Protein AF-0000000065932164 (afdb_homodimer)

Structure (mmCIF, N/CA/C/O backbone):
data_AF-0000000065932164-model_v1
#
loop_
_entity.id
_entity.type
_entity.pdbx_description
1 polymer 'Hemoglobin subunit alpha-1'
#
loop_
_atom_site.group_PDB
_atom_site.id
_atom_site.type_symbol
_atom_site.label_atom_id
_atom_site.label_alt_id
_atom_site.label_comp_id
_atom_site.label_asym_id
_atom_site.label_entity_id
_atom_site.label_seq_id
_atom_site.pdbx_PDB_ins_code
_atom_site.Cartn_x
_atom_site.Cartn_y
_atom_site.Cartn_z
_atom_site.occupancy
_atom_site.B_iso_or_equiv
_atom_site.auth_seq_id
_atom_site.auth_comp_id
_atom_site.auth_asym_id
_atom_site.auth_atom_id
_atom_site.pdbx_PDB_model_num
ATOM 1 N N . VAL A 1 1 ? 12.602 -7.109 -14.203 1 81.88 1 VAL A N 1
ATOM 2 C CA . VAL A 1 1 ? 13.094 -8.453 -13.906 1 81.88 1 VAL A CA 1
ATOM 3 C C . VAL A 1 1 ? 13.477 -8.547 -12.43 1 81.88 1 VAL A C 1
ATOM 5 O O . VAL A 1 1 ? 13.953 -7.574 -11.844 1 81.88 1 VAL A O 1
ATOM 8 N N . LEU A 1 2 ? 13.102 -9.75 -11.828 1 97.12 2 LEU A N 1
ATOM 9 C CA . LEU A 1 2 ? 13.484 -10.008 -10.445 1 97.12 2 LEU A CA 1
ATOM 10 C C . LEU A 1 2 ? 14.945 -10.445 -10.359 1 97.12 2 LEU A C 1
ATOM 12 O O . LEU A 1 2 ? 15.375 -11.344 -11.086 1 97.12 2 LEU A O 1
ATOM 16 N N . SER A 1 3 ? 15.719 -9.828 -9.562 1 97.75 3 SER A N 1
ATOM 17 C CA . SER A 1 3 ? 17.109 -10.219 -9.32 1 97.75 3 SER A CA 1
ATOM 18 C C . SER A 1 3 ? 17.188 -11.469 -8.453 1 97.75 3 SER A C 1
ATOM 20 O O . SER A 1 3 ? 16.172 -11.945 -7.941 1 97.75 3 SER A O 1
ATOM 22 N N . GLY A 1 4 ? 18.375 -12.016 -8.344 1 98.06 4 GLY A N 1
ATOM 23 C CA . GLY A 1 4 ? 18.578 -13.133 -7.43 1 98.06 4 GLY A CA 1
ATOM 24 C C . GLY A 1 4 ? 18.156 -12.82 -6.008 1 98.06 4 GLY A C 1
ATOM 25 O O . GLY A 1 4 ? 17.516 -13.641 -5.352 1 98.06 4 GLY A O 1
ATOM 26 N N . SER A 1 5 ? 18.484 -11.617 -5.48 1 98.12 5 SER A N 1
ATOM 27 C CA . SER A 1 5 ? 18.109 -11.195 -4.137 1 98.12 5 SER A CA 1
ATOM 28 C C . SER A 1 5 ? 16.594 -11.047 -4.004 1 98.12 5 SER A C 1
ATOM 30 O O . SER A 1 5 ? 16.016 -11.414 -2.977 1 98.12 5 SER A O 1
ATOM 32 N N . ASP A 1 6 ? 15.961 -10.5 -5.066 1 98.5 6 ASP A N 1
ATOM 33 C CA . ASP A 1 6 ? 14.5 -10.406 -5.07 1 98.5 6 ASP A CA 1
ATOM 34 C C . ASP A 1 6 ? 13.867 -11.781 -4.898 1 98.5 6 ASP A C 1
ATOM 36 O O . ASP A 1 6 ? 12.984 -11.961 -4.059 1 98.5 6 ASP A O 1
ATOM 40 N N . LYS A 1 7 ? 14.352 -12.758 -5.715 1 98.62 7 LYS A N 1
ATOM 41 C CA . LYS A 1 7 ? 13.789 -14.109 -5.707 1 98.62 7 LYS A CA 1
ATOM 42 C C . LYS A 1 7 ? 13.961 -14.766 -4.344 1 98.62 7 LYS A C 1
ATOM 44 O O . LYS A 1 7 ? 13.039 -15.406 -3.836 1 98.62 7 LYS A O 1
ATOM 49 N N . ASN A 1 8 ? 15.062 -14.609 -3.736 1 98.5 8 ASN A N 1
ATOM 50 C CA . ASN A 1 8 ? 15.328 -15.164 -2.412 1 98.5 8 ASN A CA 1
ATOM 51 C C . ASN A 1 8 ? 14.398 -14.562 -1.358 1 98.5 8 ASN A C 1
ATOM 53 O O . ASN A 1 8 ? 13.859 -15.281 -0.515 1 98.5 8 ASN A O 1
ATOM 57 N N . ASN A 1 9 ? 14.281 -13.242 -1.389 1 98.56 9 ASN A N 1
ATOM 58 C CA . ASN A 1 9 ? 13.414 -12.555 -0.439 1 98.56 9 ASN A CA 1
ATOM 59 C C . ASN A 1 9 ? 11.961 -13 -0.583 1 98.56 9 ASN A C 1
ATOM 61 O O . ASN A 1 9 ? 11.289 -13.266 0.415 1 98.56 9 ASN A O 1
ATOM 65 N N . VAL A 1 10 ? 11.492 -13.086 -1.836 1 98.56 10 VAL A N 1
ATOM 66 C CA . VAL A 1 10 ? 10.109 -13.484 -2.1 1 98.56 10 VAL A CA 1
ATOM 67 C C . VAL A 1 10 ? 9.883 -14.914 -1.6 1 98.56 10 VAL A C 1
ATOM 69 O O . VAL A 1 10 ? 8.906 -15.18 -0.896 1 98.56 10 VAL A O 1
ATOM 72 N N . LYS A 1 11 ? 10.773 -15.812 -1.9 1 97.94 11 LYS A N 1
ATOM 73 C CA . LYS A 1 11 ? 10.656 -17.188 -1.436 1 97.94 11 LYS A CA 1
ATOM 74 C C . LYS A 1 11 ? 10.68 -17.266 0.089 1 97.94 11 LYS A C 1
ATOM 76 O O . LYS A 1 11 ? 9.977 -18.078 0.69 1 97.94 11 LYS A O 1
ATOM 81 N N . GLY A 1 12 ? 11.516 -16.469 0.7 1 97.44 12 GLY A N 1
ATOM 82 C CA . GLY A 1 12 ? 11.555 -16.391 2.15 1 97.44 12 GLY A CA 1
ATOM 83 C C . GLY A 1 12 ? 10.227 -15.977 2.76 1 97.44 12 GLY A C 1
ATOM 84 O O . GLY A 1 12 ? 9.789 -16.562 3.754 1 97.44 12 GLY A O 1
ATOM 85 N N . VAL A 1 13 ? 9.57 -14.992 2.18 1 97.81 13 VAL A N 1
ATOM 86 C CA . VAL A 1 13 ? 8.273 -14.523 2.664 1 97.81 13 VAL A CA 1
ATOM 87 C C . VAL A 1 13 ? 7.238 -15.633 2.531 1 97.81 13 VAL A C 1
ATOM 89 O O . VAL A 1 13 ? 6.523 -15.945 3.486 1 97.81 13 VAL A O 1
ATOM 92 N N . PHE A 1 14 ? 7.176 -16.25 1.385 1 97.44 14 PHE A N 1
ATOM 93 C CA . PHE A 1 14 ? 6.141 -17.234 1.122 1 97.44 14 PHE A CA 1
ATOM 94 C C . PHE A 1 14 ? 6.414 -18.531 1.89 1 97.44 14 PHE A C 1
ATOM 96 O O . PHE A 1 14 ? 5.5 -19.312 2.135 1 97.44 14 PHE A O 1
ATOM 103 N N . GLY A 1 15 ? 7.68 -18.781 2.273 1 96 15 GLY A N 1
ATOM 104 C CA . GLY A 1 15 ? 7.98 -19.859 3.203 1 96 15 GLY A CA 1
ATOM 105 C C . GLY A 1 15 ? 7.359 -19.656 4.574 1 96 15 GLY A C 1
ATOM 106 O O . GLY A 1 15 ? 7.039 -20.625 5.266 1 96 15 GLY A O 1
ATOM 107 N N . LYS A 1 16 ? 7.141 -18.453 4.922 1 94.56 16 LYS A N 1
ATOM 108 C CA . LYS A 1 16 ? 6.605 -18.125 6.238 1 94.56 16 LYS A CA 1
ATOM 109 C C . LYS A 1 16 ? 5.082 -18.016 6.207 1 94.56 16 LYS A C 1
ATOM 111 O O . LYS A 1 16 ? 4.418 -18.312 7.203 1 94.56 16 LYS A O 1
ATOM 116 N N . ILE A 1 17 ? 4.512 -17.625 5.02 1 92.81 17 ILE A N 1
ATOM 117 C CA . ILE A 1 17 ? 3.082 -17.328 5.035 1 92.81 17 ILE A CA 1
ATOM 118 C C . ILE A 1 17 ? 2.309 -18.5 4.438 1 92.81 17 ILE A C 1
ATOM 120 O O . ILE A 1 17 ? 1.076 -18.516 4.473 1 92.81 17 ILE A O 1
ATOM 124 N N . GLY A 1 18 ? 3.014 -19.484 3.916 1 84.94 18 GLY A N 1
ATOM 125 C CA . GLY A 1 18 ? 2.391 -20.594 3.209 1 84.94 18 GLY A CA 1
ATOM 126 C C . GLY A 1 18 ? 1.32 -21.297 4.023 1 84.94 18 GLY A C 1
ATOM 127 O O . GLY A 1 18 ? 0.257 -21.641 3.5 1 84.94 18 GLY A O 1
ATOM 128 N N . GLY A 1 19 ? 1.508 -21.469 5.289 1 89.12 19 GLY A N 1
ATOM 129 C CA . GLY A 1 19 ? 0.554 -22.156 6.145 1 89.12 19 GLY A CA 1
ATOM 130 C C . GLY A 1 19 ? -0.658 -21.312 6.488 1 89.12 19 GLY A C 1
ATOM 131 O O . GLY A 1 19 ? -1.626 -21.812 7.062 1 89.12 19 GLY A O 1
ATOM 132 N N . HIS A 1 20 ? -0.697 -20.062 6.098 1 93.44 20 HIS A N 1
ATOM 133 C CA . HIS A 1 20 ? -1.766 -19.125 6.418 1 93.44 20 HIS A CA 1
ATOM 134 C C . HIS A 1 20 ? -2.324 -18.469 5.156 1 93.44 20 HIS A C 1
ATOM 136 O O . HIS A 1 20 ? -2.986 -17.438 5.23 1 93.44 20 HIS A O 1
ATOM 142 N N . ALA A 1 21 ? -2.004 -19.062 4.082 1 86.19 21 ALA A N 1
ATOM 143 C CA . ALA A 1 21 ? -2.244 -18.406 2.797 1 86.19 21 ALA A CA 1
ATOM 144 C C . ALA A 1 21 ? -3.732 -18.156 2.586 1 86.19 21 ALA A C 1
ATOM 146 O O . ALA A 1 21 ? -4.121 -17.062 2.137 1 86.19 21 ALA A O 1
ATOM 147 N N . GLU A 1 22 ? -4.555 -19.094 2.998 1 89.31 22 GLU A N 1
ATOM 148 C CA . GLU A 1 22 ? -5.996 -18.938 2.822 1 89.31 22 GLU A CA 1
ATOM 149 C C . GLU A 1 22 ? -6.523 -17.75 3.639 1 89.31 22 GLU A C 1
ATOM 151 O O . GLU A 1 22 ? -7.258 -16.922 3.119 1 89.31 22 GLU A O 1
ATOM 156 N N . GLU A 1 23 ? -6.148 -17.703 4.898 1 95.31 23 GLU A N 1
ATOM 157 C CA . GLU A 1 23 ? -6.562 -16.625 5.789 1 95.31 23 GLU A CA 1
ATOM 158 C C . GLU A 1 23 ? -6.043 -15.281 5.293 1 95.31 23 GLU A C 1
ATOM 160 O O . GLU A 1 23 ? -6.77 -14.281 5.312 1 95.31 23 GLU A O 1
ATOM 165 N N . TYR A 1 24 ? -4.809 -15.242 4.805 1 97.38 24 TYR A N 1
ATOM 166 C CA . TYR A 1 24 ? -4.199 -13.992 4.355 1 97.38 24 TYR A CA 1
ATOM 167 C C . TYR A 1 24 ? -4.828 -13.523 3.049 1 97.38 24 TYR A C 1
ATOM 169 O O . TYR A 1 24 ? -5 -12.32 2.836 1 97.38 24 TYR A O 1
ATOM 177 N N . GLY A 1 25 ? -5.156 -14.492 2.18 1 97.69 25 GLY A N 1
ATOM 178 C CA . GLY A 1 25 ? -5.867 -14.133 0.961 1 97.69 25 GLY A CA 1
ATOM 179 C C . GLY A 1 25 ? -7.219 -13.5 1.222 1 97.69 25 GLY A C 1
ATOM 180 O O . GLY A 1 25 ? -7.562 -12.484 0.615 1 97.69 25 GLY A O 1
ATOM 181 N N . ALA A 1 26 ? -7.973 -14.094 2.139 1 97.31 26 ALA A N 1
ATOM 182 C CA . ALA A 1 26 ? -9.281 -13.555 2.492 1 97.31 26 ALA A CA 1
ATOM 183 C C . ALA A 1 26 ? -9.156 -12.164 3.102 1 97.31 26 ALA A C 1
ATOM 185 O O . ALA A 1 26 ? -9.93 -11.258 2.764 1 97.31 26 ALA A O 1
ATOM 186 N N . GLU A 1 27 ? -8.25 -12.016 3.992 1 97.62 27 GLU A N 1
ATOM 187 C CA . GLU A 1 27 ? -8.016 -10.719 4.617 1 97.62 27 GLU A CA 1
ATOM 188 C C . GLU A 1 27 ? -7.613 -9.672 3.584 1 97.62 27 GLU A C 1
ATOM 190 O O . GLU A 1 27 ? -8.039 -8.516 3.662 1 97.62 27 GLU A O 1
ATOM 195 N N . THR A 1 28 ? -6.781 -10.078 2.637 1 98.5 28 THR A N 1
ATOM 196 C CA . THR A 1 28 ? -6.344 -9.18 1.575 1 98.5 28 THR A CA 1
ATOM 197 C C . THR A 1 28 ? -7.539 -8.68 0.767 1 98.5 28 THR A C 1
ATOM 199 O O . THR A 1 28 ? -7.664 -7.48 0.51 1 98.5 28 THR A O 1
ATOM 202 N N . LEU A 1 29 ? -8.43 -9.562 0.446 1 98.06 29 LEU A N 1
ATOM 203 C CA . LEU A 1 29 ? -9.617 -9.188 -0.315 1 98.06 29 LEU A CA 1
ATOM 204 C C . LEU A 1 29 ? -10.523 -8.281 0.504 1 98.06 29 LEU A C 1
ATOM 206 O O . LEU A 1 29 ? -11.055 -7.289 -0.012 1 98.06 29 LEU A O 1
ATOM 210 N N . GLU A 1 30 ? -10.703 -8.594 1.735 1 97.69 30 GLU A N 1
ATOM 211 C CA . GLU A 1 30 ? -11.539 -7.758 2.598 1 97.69 30 GLU A CA 1
ATOM 212 C C . GLU A 1 30 ? -11 -6.332 2.67 1 97.69 30 GLU A C 1
ATOM 214 O O . GLU A 1 30 ? -11.773 -5.371 2.596 1 97.69 30 GLU A O 1
ATOM 219 N N . ARG A 1 31 ? -9.719 -6.203 2.82 1 98.38 31 ARG A N 1
ATOM 220 C CA . ARG A 1 31 ? -9.109 -4.875 2.852 1 98.38 31 ARG A CA 1
ATOM 221 C C . ARG A 1 31 ? -9.305 -4.148 1.526 1 98.38 31 ARG A C 1
ATOM 223 O O . ARG A 1 31 ? -9.57 -2.945 1.506 1 98.38 31 ARG A O 1
ATOM 230 N N . MET A 1 32 ? -9.156 -4.941 0.473 1 98.44 32 MET A N 1
ATOM 231 C CA . MET A 1 32 ? -9.336 -4.316 -0.834 1 98.44 32 MET A CA 1
ATOM 232 C C . MET A 1 32 ? -10.758 -3.795 -0.998 1 98.44 32 MET A C 1
ATOM 234 O O . MET A 1 32 ? -10.961 -2.666 -1.447 1 98.44 32 MET A O 1
ATOM 238 N N . PHE A 1 33 ? -11.758 -4.543 -0.598 1 98 33 PHE A N 1
ATOM 239 C CA . PHE A 1 33 ? -13.148 -4.133 -0.756 1 98 33 PHE A CA 1
ATOM 240 C C . PHE A 1 33 ? -13.469 -2.951 0.152 1 98 33 PHE A C 1
ATOM 242 O O . PHE A 1 33 ? -14.266 -2.082 -0.209 1 98 33 PHE A O 1
ATOM 249 N N . ALA A 1 34 ? -12.914 -2.891 1.297 1 97.38 34 ALA A N 1
ATOM 250 C CA . ALA A 1 34 ? -13.148 -1.801 2.242 1 97.38 34 ALA A CA 1
ATOM 251 C C . ALA A 1 34 ? -12.477 -0.514 1.773 1 97.38 34 ALA A C 1
ATOM 253 O O . ALA A 1 34 ? -13.07 0.565 1.841 1 97.38 34 ALA A O 1
ATOM 254 N N . THR A 1 35 ? -11.281 -0.625 1.267 1 98.06 35 THR A N 1
ATOM 255 C CA . THR A 1 35 ? -10.469 0.536 0.925 1 98.06 35 THR A CA 1
ATOM 256 C C . THR A 1 35 ? -10.805 1.042 -0.474 1 98.06 35 THR A C 1
ATOM 258 O O . THR A 1 35 ? -10.781 2.248 -0.726 1 98.06 35 THR A O 1
ATOM 261 N N . TYR A 1 36 ? -11.062 0.11 -1.376 1 97.81 36 TYR A N 1
ATOM 262 C CA . TYR A 1 36 ? -11.352 0.437 -2.768 1 97.81 36 TYR A CA 1
ATOM 263 C C . TYR A 1 36 ? -12.688 -0.159 -3.199 1 97.81 36 TYR A C 1
ATOM 265 O O . TYR A 1 36 ? -12.727 -1.064 -4.035 1 97.81 36 TYR A O 1
ATOM 273 N N . PRO A 1 37 ? -13.766 0.428 -2.734 1 96.88 37 PRO A N 1
ATOM 274 C CA . PRO A 1 37 ? -15.086 -0.161 -2.979 1 96.88 37 PRO A CA 1
ATOM 275 C C . PRO A 1 37 ? -15.414 -0.281 -4.465 1 96.88 37 PRO A C 1
ATOM 277 O O . PRO A 1 37 ? -16.25 -1.1 -4.852 1 96.88 37 PRO A O 1
ATOM 280 N N . GLN A 1 38 ? -14.781 0.49 -5.344 1 96.25 38 GLN A N 1
ATOM 281 C CA . GLN A 1 38 ? -15.031 0.404 -6.777 1 96.25 38 GLN A CA 1
ATOM 282 C C . GLN A 1 38 ? -14.633 -0.967 -7.32 1 96.25 38 GLN A C 1
ATOM 284 O O . GLN A 1 38 ? -15.094 -1.371 -8.391 1 96.25 38 GLN A O 1
ATOM 289 N N . THR A 1 39 ? -13.789 -1.752 -6.645 1 97.06 39 THR A N 1
ATOM 290 C CA . THR A 1 39 ? -13.352 -3.066 -7.098 1 97.06 39 THR A CA 1
ATOM 291 C C . THR A 1 39 ? -14.477 -4.09 -6.957 1 97.06 39 THR A C 1
ATOM 293 O O . THR A 1 39 ? -14.422 -5.164 -7.559 1 97.06 39 THR A O 1
ATOM 296 N N . LYS A 1 40 ? -15.469 -3.789 -6.164 1 96.19 40 LYS A N 1
ATOM 297 C CA . LYS A 1 40 ? -16.594 -4.691 -5.934 1 96.19 40 LYS A CA 1
ATOM 298 C C . LYS A 1 40 ? -17.359 -4.957 -7.227 1 96.19 40 LYS A C 1
ATOM 300 O O . LYS A 1 40 ? -18.078 -5.957 -7.34 1 96.19 40 LYS A O 1
ATOM 305 N N . THR A 1 41 ? -17.172 -4.074 -8.227 1 95.56 41 THR A N 1
ATOM 306 C CA . THR A 1 41 ? -17.859 -4.203 -9.5 1 95.56 41 THR A CA 1
ATOM 307 C C . THR A 1 41 ? -17.5 -5.52 -10.188 1 95.56 41 THR A C 1
ATOM 309 O O . THR A 1 41 ? -18.297 -6.07 -10.945 1 95.56 41 THR A O 1
ATOM 312 N N . TYR A 1 42 ? -16.359 -6.094 -9.883 1 93.75 42 TYR A N 1
ATOM 313 C CA . TYR A 1 42 ? -15.891 -7.324 -10.5 1 93.75 42 TYR A CA 1
ATOM 314 C C . TYR A 1 42 ? -16.391 -8.547 -9.742 1 93.75 42 TYR A C 1
ATOM 316 O O . TYR A 1 42 ? -16.188 -9.68 -10.172 1 93.75 42 TYR A O 1
ATOM 324 N N . PHE A 1 43 ? -17.078 -8.273 -8.656 1 95.38 43 PHE A N 1
ATOM 325 C CA . PHE A 1 43 ? -17.578 -9.336 -7.793 1 95.38 43 PHE A CA 1
ATOM 326 C C . PHE A 1 43 ? -19.062 -9.117 -7.473 1 95.38 43 PHE A C 1
ATOM 328 O O . PHE A 1 43 ? -19.453 -9.156 -6.309 1 95.38 43 PHE A O 1
ATOM 335 N N . PRO A 1 44 ? -19.875 -8.945 -8.5 1 92.38 44 PRO A N 1
ATOM 336 C CA . PRO A 1 44 ? -21.25 -8.523 -8.281 1 92.38 44 PRO A CA 1
ATOM 337 C C . PRO A 1 44 ? -22.062 -9.539 -7.484 1 92.38 44 PRO A C 1
ATOM 339 O O . PRO A 1 44 ? -23.047 -9.18 -6.824 1 92.38 44 PRO A O 1
ATOM 342 N N . HIS A 1 45 ? -21.688 -10.75 -7.41 1 91.44 45 HIS A N 1
ATOM 343 C CA . HIS A 1 45 ? -22.5 -11.766 -6.758 1 91.44 45 HIS A CA 1
ATOM 344 C C . HIS A 1 45 ? -21.906 -12.18 -5.418 1 91.44 45 HIS A C 1
ATOM 346 O O . HIS A 1 45 ? -22.391 -13.109 -4.777 1 91.44 45 HIS A O 1
ATOM 352 N N . PHE A 1 46 ? -20.906 -11.484 -4.992 1 93.56 46 PHE A N 1
ATOM 353 C CA . PHE A 1 46 ? -20.266 -11.852 -3.74 1 93.56 46 PHE A CA 1
ATOM 354 C C . PHE A 1 46 ? -21.031 -11.32 -2.545 1 93.56 46 PHE A C 1
ATOM 356 O O . PHE A 1 46 ? -21.484 -10.172 -2.549 1 93.56 46 PHE A O 1
ATOM 363 N N . ASP A 1 47 ? -21.234 -12.148 -1.578 1 94.44 47 ASP A N 1
ATOM 364 C CA . ASP A 1 47 ? -21.5 -11.656 -0.229 1 94.44 47 ASP A CA 1
ATOM 365 C C . ASP A 1 47 ? -20.25 -11.016 0.372 1 94.44 47 ASP A C 1
ATOM 367 O O . ASP A 1 47 ? -19.25 -11.703 0.612 1 94.44 47 ASP A O 1
ATOM 371 N N . LEU A 1 48 ? -20.219 -9.75 0.68 1 91 48 LEU A N 1
ATOM 372 C CA . LEU A 1 48 ? -19.016 -9.039 1.087 1 91 48 LEU A CA 1
ATOM 373 C C . LEU A 1 48 ? -19.031 -8.75 2.584 1 91 48 LEU A C 1
ATOM 375 O O . LEU A 1 48 ? -18.281 -7.902 3.066 1 91 48 LEU A O 1
ATOM 379 N N . GLN A 1 49 ? -19.906 -9.383 3.293 1 89.56 49 GLN A N 1
ATOM 380 C CA . GLN A 1 49 ? -19.906 -9.258 4.746 1 89.56 49 GLN A CA 1
ATOM 381 C C . GLN A 1 49 ? -18.688 -9.922 5.363 1 89.56 49 GLN A C 1
ATOM 383 O O . GLN A 1 49 ? -18.078 -10.805 4.75 1 89.56 49 GLN A O 1
ATOM 388 N N . HIS A 1 50 ? -18.312 -9.414 6.527 1 89 50 HIS A N 1
ATOM 389 C CA . HIS A 1 50 ? -17.172 -10.016 7.219 1 89 50 HIS A CA 1
ATOM 390 C C . HIS A 1 50 ? -17.391 -11.508 7.426 1 89 50 HIS A C 1
ATOM 392 O O . HIS A 1 50 ? -18.453 -11.938 7.875 1 89 50 HIS A O 1
ATOM 398 N N . GLY A 1 51 ? -16.422 -12.258 7.062 1 88.75 51 GLY A N 1
ATOM 399 C CA . GLY A 1 51 ? -16.5 -13.695 7.246 1 88.75 51 GLY A CA 1
ATOM 400 C C . GLY A 1 51 ? -17.188 -14.406 6.094 1 88.75 51 GLY A C 1
ATOM 401 O O . GLY A 1 51 ? -17.406 -15.617 6.152 1 88.75 51 GLY A O 1
ATOM 402 N N . SER A 1 52 ? -17.5 -13.75 5.043 1 94.19 52 SER A N 1
ATOM 403 C CA . SER A 1 52 ? -18.156 -14.297 3.861 1 94.19 52 SER A CA 1
ATOM 404 C C . SER A 1 52 ? -17.406 -15.516 3.328 1 94.19 52 SER A C 1
ATOM 406 O O . SER A 1 52 ? -16.188 -15.484 3.178 1 94.19 52 SER A O 1
ATOM 408 N N . ALA A 1 53 ? -18.172 -16.578 3.053 1 95.5 53 ALA A N 1
ATOM 409 C CA . ALA A 1 53 ? -17.609 -17.797 2.477 1 95.5 53 ALA A CA 1
ATOM 410 C C . ALA A 1 53 ? -17.062 -17.547 1.075 1 95.5 53 ALA A C 1
ATOM 412 O O . ALA A 1 53 ? -16.062 -18.156 0.672 1 95.5 53 ALA A O 1
ATOM 413 N N . GLN A 1 54 ? -17.688 -16.672 0.37 1 96.62 54 GLN A N 1
ATOM 414 C CA . GLN A 1 54 ? -17.266 -16.375 -0.991 1 96.62 54 GLN A CA 1
ATOM 415 C C . GLN A 1 54 ? -15.93 -15.617 -0.996 1 96.62 54 GLN A C 1
ATOM 417 O O . GLN A 1 54 ? -15.055 -15.898 -1.811 1 96.62 54 GLN A O 1
ATOM 422 N N . VAL A 1 55 ? -15.766 -14.695 -0.069 1 96.5 55 VAL A N 1
ATOM 423 C CA . VAL A 1 55 ? -14.523 -13.945 0.058 1 96.5 55 VAL A CA 1
ATOM 424 C C . VAL A 1 55 ? -13.398 -14.875 0.506 1 96.5 55 VAL A C 1
ATOM 426 O O . VAL A 1 55 ? -12.281 -14.805 -0.011 1 96.5 55 VAL A O 1
ATOM 429 N N . LYS A 1 56 ? -13.719 -15.781 1.361 1 96.12 56 LYS A N 1
ATOM 430 C CA . LYS A 1 56 ? -12.734 -16.75 1.825 1 96.12 56 LYS A CA 1
ATOM 431 C C . LYS A 1 56 ? -12.289 -17.672 0.692 1 96.12 56 LYS A C 1
ATOM 433 O O . LYS A 1 56 ? -11.094 -17.922 0.519 1 96.12 56 LYS A O 1
ATOM 438 N N . ALA A 1 57 ? -13.234 -18.125 -0.032 1 96.38 57 ALA A N 1
ATOM 439 C CA . ALA A 1 57 ? -12.938 -19.047 -1.132 1 96.38 57 ALA A CA 1
ATOM 440 C C . ALA A 1 57 ? -12.094 -18.359 -2.201 1 96.38 57 ALA A C 1
ATOM 442 O O . ALA A 1 57 ? -11.125 -18.938 -2.699 1 96.38 57 ALA A O 1
ATOM 443 N N . HIS A 1 58 ? -12.461 -17.141 -2.584 1 96.62 58 HIS A N 1
ATOM 444 C CA . HIS A 1 58 ? -11.688 -16.438 -3.594 1 96.62 58 HIS A CA 1
ATOM 445 C C . HIS A 1 58 ? -10.312 -16.031 -3.055 1 96.62 58 HIS A C 1
ATOM 447 O O . HIS A 1 58 ? -9.32 -16.062 -3.789 1 96.62 58 HIS A O 1
ATOM 453 N N . GLY A 1 59 ? -10.305 -15.633 -1.779 1 96.56 59 GLY A N 1
ATOM 454 C CA . GLY A 1 59 ? -9.023 -15.359 -1.147 1 96.56 59 GLY A CA 1
ATOM 455 C C . GLY A 1 59 ? -8.062 -16.531 -1.197 1 96.56 59 GLY A C 1
ATOM 456 O O . GLY A 1 59 ? -6.867 -16.359 -1.419 1 96.56 59 GLY A O 1
ATOM 457 N N . LYS A 1 60 ? -8.617 -17.672 -1.016 1 95.69 60 LYS A N 1
ATOM 458 C CA . LYS A 1 60 ? -7.832 -18.906 -1.116 1 95.69 60 LYS A CA 1
ATOM 459 C C . LYS A 1 60 ? -7.266 -19.078 -2.523 1 95.69 60 LYS A C 1
ATOM 461 O O . LYS A 1 60 ? -6.105 -19.469 -2.688 1 95.69 60 LYS A O 1
ATOM 466 N N . LYS A 1 61 ? -8.008 -18.766 -3.521 1 96.06 61 LYS A N 1
ATOM 467 C CA . LYS A 1 61 ? -7.559 -18.875 -4.906 1 96.06 61 LYS A CA 1
ATOM 468 C C . LYS A 1 61 ? -6.441 -17.875 -5.203 1 96.06 61 LYS A C 1
ATOM 470 O O . LYS A 1 61 ? -5.461 -18.203 -5.867 1 96.06 61 LYS A O 1
ATOM 475 N N . VAL A 1 62 ? -6.637 -16.656 -4.727 1 96.69 62 VAL A N 1
ATOM 476 C CA . VAL A 1 62 ? -5.633 -15.617 -4.926 1 96.69 62 VAL A CA 1
ATOM 477 C C . VAL A 1 62 ? -4.32 -16.031 -4.27 1 96.69 62 VAL A C 1
ATOM 479 O O . VAL A 1 62 ? -3.258 -15.969 -4.891 1 96.69 62 VAL A O 1
ATOM 482 N N . ALA A 1 63 ? -4.414 -16.469 -3.02 1 96.5 63 ALA A N 1
ATOM 483 C CA . ALA A 1 63 ? -3.221 -16.891 -2.283 1 96.5 63 ALA A CA 1
ATOM 484 C C . ALA A 1 63 ? -2.531 -18.062 -2.969 1 96.5 63 ALA A C 1
ATOM 486 O O . ALA A 1 63 ? -1.302 -18.094 -3.066 1 96.5 63 ALA A O 1
ATOM 487 N N . ALA A 1 64 ? -3.316 -19 -3.428 1 96.19 64 ALA A N 1
ATOM 488 C CA . ALA A 1 64 ? -2.76 -20.156 -4.121 1 96.19 64 ALA A CA 1
ATOM 489 C C . ALA A 1 64 ? -2.02 -19.734 -5.387 1 96.19 64 ALA A C 1
ATOM 491 O O . ALA A 1 64 ? -0.963 -20.281 -5.707 1 96.19 64 ALA A O 1
ATOM 492 N N . ALA A 1 65 ? -2.58 -18.781 -6.113 1 97.12 65 ALA A N 1
ATOM 493 C CA . ALA A 1 65 ? -1.934 -18.281 -7.324 1 97.12 65 ALA A CA 1
ATOM 494 C C . ALA A 1 65 ? -0.607 -17.609 -7 1 97.12 65 ALA A C 1
ATOM 496 O O . ALA A 1 65 ? 0.376 -17.766 -7.727 1 97.12 65 ALA A O 1
ATOM 497 N N . LEU A 1 66 ? -0.59 -16.859 -5.938 1 97.81 66 LEU A N 1
ATOM 498 C CA . LEU A 1 66 ? 0.642 -16.188 -5.535 1 97.81 66 LEU A CA 1
ATOM 499 C C . LEU A 1 66 ? 1.695 -17.203 -5.102 1 97.81 66 LEU A C 1
ATOM 501 O O . LEU A 1 66 ? 2.875 -17.062 -5.434 1 97.81 66 LEU A O 1
ATOM 505 N N . VAL A 1 67 ? 1.272 -18.219 -4.375 1 97.12 67 VAL A N 1
ATOM 506 C CA . VAL A 1 67 ? 2.188 -19.281 -3.959 1 97.12 67 VAL A CA 1
ATOM 507 C C . VAL A 1 67 ? 2.74 -20 -5.188 1 97.12 67 VAL A C 1
ATOM 509 O O . VAL A 1 67 ? 3.943 -20.266 -5.273 1 97.12 67 VAL A O 1
ATOM 512 N N . GLU A 1 68 ? 1.86 -20.297 -6.121 1 97.06 68 GLU A N 1
ATOM 513 C CA . GLU A 1 68 ? 2.293 -20.938 -7.355 1 97.06 68 GLU A CA 1
ATOM 514 C C . GLU A 1 68 ? 3.314 -20.078 -8.102 1 97.06 68 GLU A C 1
ATOM 516 O O . GLU A 1 68 ? 4.336 -20.594 -8.57 1 97.06 68 GLU A O 1
ATOM 521 N N . ALA A 1 69 ? 3.018 -18.797 -8.242 1 97.88 69 ALA A N 1
ATOM 522 C CA . ALA A 1 69 ? 3.936 -17.875 -8.891 1 97.88 69 ALA A CA 1
ATOM 523 C C . ALA A 1 69 ? 5.285 -17.844 -8.18 1 97.88 69 ALA A C 1
ATOM 525 O O . ALA A 1 69 ? 6.336 -17.859 -8.828 1 97.88 69 ALA A O 1
ATOM 526 N N . ALA A 1 70 ? 5.273 -17.812 -6.828 1 97.81 70 ALA A N 1
ATOM 527 C CA . ALA A 1 70 ? 6.504 -17.781 -6.043 1 97.81 70 ALA A CA 1
ATOM 528 C C . ALA A 1 70 ? 7.309 -19.062 -6.227 1 97.81 70 ALA A C 1
ATOM 530 O O . ALA A 1 70 ? 8.539 -19.031 -6.297 1 97.81 70 ALA A O 1
ATOM 531 N N . ASN A 1 71 ? 6.605 -20.203 -6.32 1 97.38 71 ASN A N 1
ATOM 532 C CA . ASN A 1 71 ? 7.262 -21.484 -6.496 1 97.38 71 ASN A CA 1
ATOM 533 C C . ASN A 1 71 ? 7.883 -21.625 -7.887 1 97.38 71 ASN A C 1
ATOM 535 O O . ASN A 1 71 ? 8.789 -22.438 -8.094 1 97.38 71 ASN A O 1
ATOM 539 N N . HIS A 1 72 ? 7.391 -20.875 -8.844 1 98.25 72 HIS A N 1
ATOM 540 C CA . HIS A 1 72 ? 7.895 -20.875 -10.211 1 98.25 72 HIS A CA 1
ATOM 541 C C . HIS A 1 72 ? 8.375 -19.484 -10.617 1 98.25 72 HIS A C 1
ATOM 543 O O . HIS A 1 72 ? 8.055 -19 -11.703 1 98.25 72 HIS A O 1
ATOM 549 N N . ILE A 1 73 ? 9.055 -18.844 -9.703 1 98.19 73 ILE A N 1
ATOM 550 C CA . ILE A 1 73 ? 9.375 -17.422 -9.781 1 98.19 73 ILE A CA 1
ATOM 551 C C . ILE A 1 73 ? 10.203 -17.156 -11.031 1 98.19 73 ILE A C 1
ATOM 553 O O . ILE A 1 73 ? 10.242 -16.016 -11.523 1 98.19 73 ILE A O 1
ATOM 557 N N . ASP A 1 74 ? 10.875 -18.172 -11.609 1 98.06 74 ASP A N 1
ATOM 558 C CA . ASP A 1 74 ? 11.672 -18 -12.82 1 98.06 74 ASP A CA 1
ATOM 559 C C . ASP A 1 74 ? 10.805 -18.141 -14.07 1 98.06 74 ASP A C 1
ATOM 561 O O . ASP A 1 74 ? 11.258 -17.875 -15.188 1 98.06 74 ASP A O 1
ATOM 565 N N . ASP A 1 75 ? 9.539 -18.562 -13.914 1 98.12 75 ASP A N 1
ATOM 566 C CA . ASP A 1 75 ? 8.602 -18.703 -15.023 1 98.12 75 ASP A CA 1
ATOM 567 C C . ASP A 1 75 ? 7.168 -18.453 -14.562 1 98.12 75 ASP A C 1
ATOM 569 O O . ASP A 1 75 ? 6.297 -19.312 -14.703 1 98.12 75 ASP A O 1
ATOM 573 N N . ILE A 1 76 ? 6.934 -17.219 -14.164 1 98.19 76 ILE A N 1
ATOM 574 C CA . ILE A 1 76 ? 5.621 -16.812 -13.672 1 98.19 76 ILE A CA 1
ATOM 575 C C . ILE A 1 76 ? 4.598 -16.875 -14.805 1 98.19 76 ILE A C 1
ATOM 577 O O . ILE A 1 76 ? 3.471 -17.344 -14.602 1 98.19 76 ILE A O 1
ATOM 581 N N . SER A 1 77 ? 4.977 -16.469 -16 1 97.56 77 SER A N 1
ATOM 582 C CA . SER A 1 77 ? 4.082 -16.484 -17.156 1 97.56 77 SER A CA 1
ATOM 583 C C . SER A 1 77 ? 3.582 -17.906 -17.438 1 97.56 77 SER A C 1
ATOM 585 O O . SER A 1 77 ? 2.393 -18.109 -17.688 1 97.56 77 SER A O 1
ATOM 587 N N . GLY A 1 78 ? 4.504 -18.844 -17.422 1 97.94 78 GLY A N 1
ATOM 588 C CA . GLY A 1 78 ? 4.102 -20.234 -17.625 1 97.94 78 GLY A CA 1
ATOM 589 C C . GLY A 1 78 ? 3.227 -20.766 -16.516 1 97.94 78 GLY A C 1
ATOM 590 O O . GLY A 1 78 ? 2.221 -21.422 -16.766 1 97.94 78 GLY A O 1
ATOM 591 N N . ALA A 1 79 ? 3.557 -20.469 -15.266 1 97.88 79 ALA A N 1
ATOM 592 C CA . ALA A 1 79 ? 2.855 -20.969 -14.086 1 97.88 79 ALA A CA 1
ATOM 593 C C . ALA A 1 79 ? 1.422 -20.438 -14.039 1 97.88 79 ALA A C 1
ATOM 595 O O . ALA A 1 79 ? 0.515 -21.141 -13.594 1 97.88 79 ALA A O 1
ATOM 596 N N . LEU A 1 80 ? 1.229 -19.156 -14.523 1 97.88 80 LEU A N 1
ATOM 597 C CA . LEU A 1 80 ? -0.079 -18.531 -14.383 1 97.88 80 LEU A CA 1
ATOM 598 C C . LEU A 1 80 ? -0.755 -18.375 -15.742 1 97.88 80 LEU A C 1
ATOM 600 O O . LEU A 1 80 ? -1.632 -17.531 -15.914 1 97.88 80 LEU A O 1
ATOM 604 N N . SER A 1 81 ? -0.372 -19.188 -16.703 1 96.69 81 SER A N 1
ATOM 605 C CA . SER A 1 81 ? -0.858 -19.047 -18.078 1 96.69 81 SER A CA 1
ATOM 606 C C . SER A 1 81 ? -2.371 -19.219 -18.141 1 96.69 81 SER A C 1
ATOM 608 O O . SER A 1 81 ? -3.059 -18.438 -18.812 1 96.69 81 SER A O 1
ATOM 610 N N . LYS A 1 82 ? -2.889 -20.219 -17.469 1 96.19 82 LYS A N 1
ATOM 611 C CA . LYS A 1 82 ? -4.328 -20.469 -17.484 1 96.19 82 LYS A CA 1
ATOM 612 C C . LYS A 1 82 ? -5.086 -19.312 -16.812 1 96.19 82 LYS A C 1
ATOM 614 O O . LYS A 1 82 ? -6.121 -18.875 -17.312 1 96.19 82 LYS A O 1
ATOM 619 N N . LEU A 1 83 ? -4.531 -18.828 -15.719 1 95.75 83 LEU A N 1
ATOM 620 C CA . LEU A 1 83 ? -5.164 -17.719 -15.023 1 95.75 83 LEU A CA 1
ATOM 621 C C . LEU A 1 83 ? -5.094 -16.438 -15.852 1 95.75 83 LEU A C 1
ATOM 623 O O . LEU A 1 83 ? -6.031 -15.641 -15.852 1 95.75 83 LEU A O 1
ATOM 627 N N . SER A 1 84 ? -3.977 -16.266 -16.5 1 94.88 84 SER A N 1
ATOM 628 C CA . SER A 1 84 ? -3.838 -15.117 -17.406 1 94.88 84 SER A CA 1
ATOM 629 C C . SER A 1 84 ? -4.91 -15.141 -18.484 1 94.88 84 SER A C 1
ATOM 631 O O . SER A 1 84 ? -5.527 -14.109 -18.766 1 94.88 84 SER A O 1
ATOM 633 N N . ASP A 1 85 ? -5.199 -16.266 -19.062 1 94.12 85 ASP A N 1
ATOM 634 C CA . ASP A 1 85 ? -6.246 -16.422 -20.078 1 94.12 85 ASP A CA 1
ATOM 635 C C . ASP A 1 85 ? -7.621 -16.094 -19.5 1 94.12 85 ASP A C 1
ATOM 637 O O . ASP A 1 85 ? -8.414 -15.383 -20.125 1 94.12 85 ASP A O 1
ATOM 641 N N . LEU A 1 86 ? -7.855 -16.578 -18.359 1 93.5 86 LEU A N 1
ATOM 642 C CA . LEU A 1 86 ? -9.141 -16.359 -17.703 1 93.5 86 LEU A CA 1
ATOM 643 C C . LEU A 1 86 ? -9.375 -14.883 -17.453 1 93.5 86 LEU A C 1
ATOM 645 O O . LEU A 1 86 ? -10.438 -14.352 -17.766 1 93.5 86 LEU A O 1
ATOM 649 N N . HIS A 1 87 ? -8.398 -14.133 -16.906 1 92.19 87 HIS A N 1
ATOM 650 C CA . HIS A 1 87 ? -8.531 -12.719 -16.578 1 92.19 87 HIS A CA 1
ATOM 651 C C . HIS A 1 87 ? -8.633 -11.859 -17.844 1 92.19 87 HIS A C 1
ATOM 653 O O . HIS A 1 87 ? -9.359 -10.867 -17.859 1 92.19 87 HIS A O 1
ATOM 659 N N . ALA A 1 88 ? -8.008 -12.234 -18.922 1 86.81 88 ALA A N 1
ATOM 660 C CA . ALA A 1 88 ? -7.996 -11.461 -20.156 1 86.81 88 ALA A CA 1
ATOM 661 C C . ALA A 1 88 ? -9.273 -11.688 -20.969 1 86.81 88 ALA A C 1
ATOM 663 O O . ALA A 1 88 ? -9.797 -10.766 -21.594 1 86.81 88 ALA A O 1
ATOM 664 N N . GLN A 1 89 ? -9.797 -12.789 -20.922 1 86 89 GLN A N 1
ATOM 665 C CA . GLN A 1 89 ? -10.859 -13.156 -21.859 1 86 89 GLN A CA 1
ATOM 666 C C . GLN A 1 89 ? -12.219 -13.141 -21.172 1 86 89 GLN A C 1
ATOM 668 O O . GLN A 1 89 ? -13.227 -12.797 -21.797 1 86 89 GLN A O 1
ATOM 673 N N . LYS A 1 90 ? -12.203 -13.383 -19.938 1 84.62 90 LYS A N 1
ATOM 674 C CA . LYS A 1 90 ? -13.508 -13.57 -19.297 1 84.62 90 LYS A CA 1
ATOM 675 C C . LYS A 1 90 ? -13.766 -12.484 -18.25 1 84.62 90 LYS A C 1
ATOM 677 O O . LYS A 1 90 ? -14.836 -11.875 -18.234 1 84.62 90 LYS A O 1
ATOM 682 N N . LEU A 1 91 ? -12.789 -12.211 -17.531 1 84.69 91 LEU A N 1
ATOM 683 C CA . LEU A 1 91 ? -13.039 -11.336 -16.391 1 84.69 91 LEU A CA 1
ATOM 684 C C . LEU A 1 91 ? -12.781 -9.883 -16.734 1 84.69 91 LEU A C 1
ATOM 686 O O . LEU A 1 91 ? -13.516 -8.992 -16.312 1 84.69 91 LEU A O 1
ATOM 690 N N . ARG A 1 92 ? -11.758 -9.609 -17.531 1 85.44 92 ARG A N 1
ATOM 691 C CA . ARG A 1 92 ? -11.383 -8.289 -18.031 1 85.44 92 ARG A CA 1
ATOM 692 C C . ARG A 1 92 ? -11.25 -7.285 -16.891 1 85.44 92 ARG A C 1
ATOM 694 O O . ARG A 1 92 ? -11.828 -6.199 -16.938 1 85.44 92 ARG A O 1
ATOM 701 N N . VAL A 1 93 ? -10.492 -7.684 -15.945 1 90.06 93 VAL A N 1
ATOM 702 C CA . VAL A 1 93 ? -10.219 -6.824 -14.797 1 90.06 93 VAL A CA 1
ATOM 703 C C . VAL A 1 93 ? -9.25 -5.715 -15.195 1 90.06 93 VAL A C 1
ATOM 705 O O . VAL A 1 93 ? -8.242 -5.973 -15.859 1 90.06 93 VAL A O 1
ATOM 708 N N . ASP A 1 94 ? -9.547 -4.441 -14.93 1 93.06 94 ASP A N 1
ATOM 709 C CA . ASP A 1 94 ? -8.602 -3.35 -15.148 1 93.06 94 ASP A CA 1
ATOM 710 C C . ASP A 1 94 ? -7.273 -3.619 -14.445 1 93.06 94 ASP A C 1
ATOM 712 O O . ASP A 1 94 ? -7.25 -3.949 -13.258 1 93.06 94 ASP A O 1
ATOM 716 N N . PRO A 1 95 ? -6.188 -3.418 -15.164 1 93.19 95 PRO A N 1
ATOM 717 C CA . PRO A 1 95 ? -4.863 -3.746 -14.633 1 93.19 95 PRO A CA 1
ATOM 718 C C . PRO A 1 95 ? -4.547 -3.002 -13.336 1 93.19 95 PRO A C 1
ATOM 720 O O . PRO A 1 95 ? -3.838 -3.529 -12.477 1 93.19 95 PRO A O 1
ATOM 723 N N . VAL A 1 96 ? -5.113 -1.81 -13.117 1 93.62 96 VAL A N 1
ATOM 724 C CA . VAL A 1 96 ? -4.832 -0.992 -11.938 1 93.62 96 VAL A CA 1
ATOM 725 C C . VAL A 1 96 ? -5.281 -1.726 -10.68 1 93.62 96 VAL A C 1
ATOM 727 O O . VAL A 1 96 ? -4.676 -1.576 -9.617 1 93.62 96 VAL A O 1
ATOM 730 N N . ASN A 1 97 ? -6.227 -2.602 -10.797 1 95.44 97 ASN A N 1
ATOM 731 C CA . ASN A 1 97 ? -6.797 -3.283 -9.641 1 95.44 97 ASN A CA 1
ATOM 732 C C . ASN A 1 97 ? -5.836 -4.328 -9.078 1 95.44 97 ASN A C 1
ATOM 734 O O . ASN A 1 97 ? -5.895 -4.656 -7.891 1 95.44 97 ASN A O 1
ATOM 738 N N . PHE A 1 98 ? -4.914 -4.84 -9.875 1 96.69 98 PHE A N 1
ATOM 739 C CA . PHE A 1 98 ? -3.922 -5.781 -9.375 1 96.69 98 PHE A CA 1
ATOM 740 C C . PHE A 1 98 ? -2.918 -5.082 -8.469 1 96.69 98 PHE A C 1
ATOM 742 O O . PHE A 1 98 ? -2.422 -5.672 -7.512 1 96.69 98 PHE A O 1
ATOM 749 N N . LYS A 1 99 ? -2.682 -3.816 -8.742 1 96.94 99 LYS A N 1
ATOM 750 C CA . LYS A 1 99 ? -1.802 -3.037 -7.879 1 96.94 99 LYS A CA 1
ATOM 751 C C . LYS A 1 99 ? -2.467 -2.748 -6.535 1 96.94 99 LYS A C 1
ATOM 753 O O . LYS A 1 99 ? -1.812 -2.785 -5.492 1 96.94 99 LYS A O 1
ATOM 758 N N . LEU A 1 100 ? -3.771 -2.453 -6.594 1 98.12 100 LEU A N 1
ATOM 759 C CA . LEU A 1 100 ? -4.52 -2.211 -5.367 1 98.12 100 LEU A CA 1
ATOM 760 C C . LEU A 1 100 ? -4.527 -3.451 -4.48 1 98.12 100 LEU A C 1
ATOM 762 O O . LEU A 1 100 ? -4.289 -3.359 -3.275 1 98.12 100 LEU A O 1
ATOM 766 N N . LEU A 1 101 ? -4.703 -4.652 -5.129 1 98.5 101 LEU A N 1
ATOM 767 C CA . LEU A 1 101 ? -4.672 -5.914 -4.402 1 98.5 101 LEU A CA 1
ATOM 768 C C . LEU A 1 101 ? -3.289 -6.172 -3.814 1 98.5 101 LEU A C 1
ATOM 770 O O . LEU A 1 101 ? -3.168 -6.617 -2.672 1 98.5 101 LEU A O 1
ATOM 774 N N . GLY A 1 102 ? -2.291 -5.902 -4.605 1 98.38 102 GLY A N 1
ATOM 775 C CA . GLY A 1 102 ? -0.923 -6.09 -4.148 1 98.38 102 GLY A CA 1
ATOM 776 C C . GLY A 1 102 ? -0.584 -5.262 -2.924 1 98.38 102 GLY A C 1
ATOM 777 O O . GLY A 1 102 ? 0.049 -5.758 -1.989 1 98.38 102 GLY A O 1
ATOM 778 N N . GLN A 1 103 ? -1.036 -4.027 -2.904 1 98.38 103 GLN A N 1
ATOM 779 C CA . GLN A 1 103 ? -0.779 -3.137 -1.775 1 98.38 103 GLN A CA 1
ATOM 780 C C . GLN A 1 103 ? -1.479 -3.633 -0.514 1 98.38 103 GLN A C 1
ATOM 782 O O . GLN A 1 103 ? -0.912 -3.58 0.579 1 98.38 103 GLN A O 1
ATOM 787 N N . CYS A 1 104 ? -2.66 -4.105 -0.657 1 98.81 104 CYS A N 1
ATOM 788 C CA . CYS A 1 104 ? -3.367 -4.668 0.487 1 98.81 104 CYS A CA 1
ATOM 789 C C . CYS A 1 104 ? -2.66 -5.914 1.007 1 98.81 104 CYS A C 1
ATOM 791 O O . CYS A 1 104 ? -2.609 -6.145 2.217 1 98.81 104 CYS A O 1
ATOM 793 N N . PHE A 1 105 ? -2.127 -6.715 0.072 1 98.69 105 PHE A N 1
ATOM 794 C CA . PHE A 1 105 ? -1.399 -7.914 0.467 1 98.69 105 PHE A CA 1
ATOM 795 C C . PHE A 1 105 ? -0.155 -7.555 1.269 1 98.69 105 PHE A C 1
ATOM 797 O O . PHE A 1 105 ? 0.166 -8.219 2.258 1 98.69 105 PHE A O 1
ATOM 804 N N . LEU A 1 106 ? 0.547 -6.512 0.875 1 98.81 106 LEU A N 1
ATOM 805 C CA . LEU A 1 106 ? 1.722 -6.055 1.609 1 98.81 106 LEU A CA 1
ATOM 806 C C . LEU A 1 106 ? 1.354 -5.668 3.037 1 98.81 106 LEU A C 1
ATOM 808 O O . LEU A 1 106 ? 2.076 -6.004 3.98 1 98.81 106 LEU A O 1
ATOM 812 N N . VAL A 1 107 ? 0.22 -5.008 3.197 1 98.81 107 VAL A N 1
ATOM 813 C CA . VAL A 1 107 ? -0.247 -4.613 4.523 1 98.81 107 VAL A CA 1
ATOM 814 C C . VAL A 1 107 ? -0.54 -5.855 5.359 1 98.81 107 VAL A C 1
ATOM 816 O O . VAL A 1 107 ? -0.189 -5.914 6.539 1 98.81 107 VAL A O 1
ATOM 819 N N . VAL A 1 108 ? -1.12 -6.859 4.742 1 98.62 108 VAL A N 1
ATOM 820 C CA . VAL A 1 108 ? -1.444 -8.094 5.445 1 98.62 108 VAL A CA 1
ATOM 821 C C . VAL A 1 108 ? -0.159 -8.789 5.895 1 98.62 108 VAL A C 1
ATOM 823 O O . VAL A 1 108 ? -0.056 -9.242 7.035 1 98.62 108 VAL A O 1
ATOM 826 N N . VAL A 1 109 ? 0.83 -8.875 5.02 1 98.06 109 VAL A N 1
ATOM 827 C CA . VAL A 1 109 ? 2.113 -9.469 5.375 1 98.06 109 VAL A CA 1
ATOM 828 C C . VAL A 1 109 ? 2.746 -8.688 6.523 1 98.06 109 VAL A C 1
ATOM 830 O O . VAL A 1 109 ? 3.273 -9.281 7.469 1 98.06 109 VAL A O 1
ATOM 833 N N . ALA A 1 110 ? 2.645 -7.363 6.477 1 98.38 110 ALA A N 1
ATOM 834 C CA . ALA A 1 110 ? 3.203 -6.52 7.527 1 98.38 110 ALA A CA 1
ATOM 835 C C . ALA A 1 110 ? 2.539 -6.805 8.867 1 98.38 110 ALA A C 1
ATOM 837 O O . ALA A 1 110 ? 3.211 -6.867 9.906 1 98.38 110 ALA A O 1
ATOM 838 N N . ILE A 1 111 ? 1.274 -6.984 8.875 1 98.31 111 ILE A N 1
ATOM 839 C CA . ILE A 1 111 ? 0.494 -7.207 10.086 1 98.31 111 ILE A CA 1
ATOM 840 C C . ILE A 1 111 ? 0.91 -8.523 10.734 1 98.31 111 ILE A C 1
ATOM 842 O O . ILE A 1 111 ? 1.111 -8.594 11.945 1 98.31 111 ILE A O 1
ATOM 846 N N . HIS A 1 112 ? 1.118 -9.477 9.953 1 97.88 112 HIS A N 1
ATOM 847 C CA . HIS A 1 112 ? 1.258 -10.812 10.516 1 97.88 112 HIS A CA 1
ATOM 848 C C . HIS A 1 112 ? 2.725 -11.211 10.633 1 97.88 112 HIS A C 1
ATOM 850 O O . HIS A 1 112 ? 3.074 -12.07 11.445 1 97.88 112 HIS A O 1
ATOM 856 N N . HIS A 1 113 ? 3.576 -10.617 9.797 1 97.06 113 HIS A N 1
ATOM 857 C CA . HIS A 1 113 ? 5.004 -10.922 9.812 1 97.06 113 HIS A CA 1
ATOM 858 C C . HIS A 1 113 ? 5.836 -9.641 9.742 1 97.06 113 HIS A C 1
ATOM 860 O O . HIS A 1 113 ? 6.652 -9.477 8.836 1 97.06 113 HIS A O 1
ATOM 866 N N . PRO A 1 114 ? 5.719 -8.836 10.789 1 96.69 114 PRO A N 1
ATOM 867 C CA . PRO A 1 114 ? 6.379 -7.527 10.758 1 96.69 114 PRO A CA 1
ATOM 868 C C . PRO A 1 114 ? 7.898 -7.633 10.68 1 96.69 114 PRO A C 1
ATOM 870 O O . PRO A 1 114 ? 8.547 -6.82 10.016 1 96.69 114 PRO A O 1
ATOM 873 N N . SER A 1 115 ? 8.484 -8.633 11.234 1 96.62 115 SER A N 1
ATOM 874 C CA . SER A 1 115 ? 9.938 -8.742 11.297 1 96.62 115 SER A CA 1
ATOM 875 C C . SER A 1 115 ? 10.523 -9.156 9.953 1 96.62 115 SER A C 1
ATOM 877 O O . SER A 1 115 ? 11.703 -8.93 9.688 1 96.62 115 SER A O 1
ATOM 879 N N . VAL A 1 116 ? 9.734 -9.711 9.109 1 96.06 116 VAL A N 1
ATOM 880 C CA . VAL A 1 116 ? 10.219 -10.211 7.828 1 96.06 116 VAL A CA 1
ATOM 881 C C . VAL A 1 116 ? 10.211 -9.086 6.793 1 96.06 116 VAL A C 1
ATOM 883 O O . VAL A 1 116 ? 11.031 -9.078 5.871 1 96.06 116 VAL A O 1
ATOM 886 N N . LEU A 1 117 ? 9.312 -8.141 6.957 1 97.88 117 LEU A N 1
ATOM 887 C CA . LEU A 1 117 ? 9.07 -7.152 5.914 1 97.88 117 LEU A CA 1
ATOM 888 C C . LEU A 1 117 ? 9.953 -5.922 6.109 1 97.88 117 LEU A C 1
ATOM 890 O O . LEU A 1 117 ? 9.445 -4.812 6.293 1 97.88 117 LEU A O 1
ATOM 894 N N . THR A 1 118 ? 11.312 -6.109 6.012 1 97.5 118 THR A N 1
ATOM 895 C CA . THR A 1 118 ? 12.234 -4.98 5.945 1 97.5 118 THR A CA 1
ATOM 896 C C . THR A 1 118 ? 11.984 -4.152 4.691 1 97.5 118 THR A C 1
ATOM 898 O O . THR A 1 118 ? 11.281 -4.59 3.781 1 97.5 118 THR A O 1
ATOM 901 N N . PRO A 1 119 ? 12.531 -3.002 4.609 1 97.56 119 PRO A N 1
ATOM 902 C CA . PRO A 1 119 ? 12.352 -2.197 3.396 1 97.56 119 PRO A CA 1
ATOM 903 C C . PRO A 1 119 ? 12.82 -2.92 2.135 1 97.56 119 PRO A C 1
ATOM 905 O O . PRO A 1 119 ? 12.172 -2.82 1.089 1 97.56 119 PRO A O 1
ATOM 908 N N . GLU A 1 120 ? 13.898 -3.682 2.24 1 97.44 120 GLU A N 1
ATOM 909 C CA . GLU A 1 120 ? 14.406 -4.434 1.096 1 97.44 120 GLU A CA 1
ATOM 910 C C . GLU A 1 120 ? 13.438 -5.543 0.692 1 97.44 120 GLU A C 1
ATOM 912 O O . GLU A 1 120 ? 13.195 -5.758 -0.496 1 97.44 120 GLU A O 1
ATOM 917 N N . VAL A 1 121 ? 12.922 -6.27 1.662 1 98.56 121 VAL A N 1
ATOM 918 C CA . VAL A 1 121 ? 11.969 -7.348 1.386 1 98.56 121 VAL A CA 1
ATOM 919 C C . VAL A 1 121 ? 10.664 -6.762 0.851 1 98.56 121 VAL A C 1
ATOM 921 O O . VAL A 1 121 ? 10.047 -7.332 -0.053 1 98.56 121 VAL A O 1
ATOM 924 N N . HIS A 1 122 ? 10.234 -5.641 1.432 1 98.75 122 HIS A N 1
ATOM 925 C CA . HIS A 1 122 ? 9.094 -4.891 0.915 1 98.75 122 HIS A CA 1
ATOM 926 C C . HIS A 1 122 ? 9.258 -4.59 -0.57 1 98.75 122 HIS A C 1
ATOM 928 O O . HIS A 1 122 ? 8.352 -4.844 -1.365 1 98.75 122 HIS A O 1
ATOM 934 N N . ALA A 1 123 ? 10.391 -4.098 -0.962 1 98.56 123 ALA A N 1
ATOM 935 C CA . ALA A 1 123 ? 10.68 -3.758 -2.354 1 98.56 123 ALA A CA 1
ATOM 936 C C . ALA A 1 123 ? 10.625 -4.996 -3.244 1 98.56 123 ALA A C 1
ATOM 938 O O . ALA A 1 123 ? 10.039 -4.961 -4.332 1 98.56 123 ALA A O 1
ATOM 939 N N . SER A 1 124 ? 11.219 -6.09 -2.799 1 98.81 124 SER A N 1
ATOM 940 C CA . SER A 1 124 ? 11.227 -7.332 -3.562 1 98.81 124 SER A CA 1
ATOM 941 C C . SER A 1 124 ? 9.82 -7.879 -3.75 1 98.81 124 SER A C 1
ATOM 943 O O . SER A 1 124 ? 9.469 -8.344 -4.836 1 98.81 124 SER A O 1
ATOM 945 N N . LEU A 1 125 ? 9.078 -7.816 -2.652 1 98.69 125 LEU A N 1
ATOM 946 C CA . LEU A 1 125 ? 7.715 -8.328 -2.711 1 98.69 125 LEU A CA 1
ATOM 947 C C . LEU A 1 125 ? 6.848 -7.461 -3.617 1 98.69 125 LEU A C 1
ATOM 949 O O . LEU A 1 125 ? 6.031 -7.977 -4.383 1 98.69 125 LEU A O 1
ATOM 953 N N . ASP A 1 126 ? 6.988 -6.176 -3.525 1 98.62 126 ASP A N 1
ATOM 954 C CA . ASP A 1 126 ? 6.266 -5.281 -4.426 1 98.62 126 ASP A CA 1
ATOM 955 C C . ASP A 1 126 ? 6.594 -5.582 -5.883 1 98.62 126 ASP A C 1
ATOM 957 O O . ASP A 1 126 ? 5.699 -5.621 -6.734 1 98.62 126 ASP A O 1
ATOM 961 N N . LYS A 1 127 ? 7.859 -5.789 -6.223 1 98.38 127 LYS A N 1
ATOM 962 C CA . LYS A 1 127 ? 8.289 -6.121 -7.578 1 98.38 127 LYS A CA 1
ATOM 963 C C . LYS A 1 127 ? 7.656 -7.426 -8.055 1 98.38 127 LYS A C 1
ATOM 965 O O . LYS A 1 127 ? 7.223 -7.531 -9.203 1 98.38 127 LYS A O 1
ATOM 970 N N . PHE A 1 128 ? 7.648 -8.352 -7.164 1 98.75 128 PHE A N 1
ATOM 971 C CA . PHE A 1 128 ? 7.055 -9.648 -7.461 1 98.75 128 PHE A CA 1
ATOM 972 C C . PHE A 1 128 ? 5.566 -9.508 -7.758 1 98.75 128 PHE A C 1
ATOM 974 O O . PHE A 1 128 ? 5.07 -10.055 -8.742 1 98.75 128 PHE A O 1
ATOM 981 N N . LEU A 1 129 ? 4.848 -8.781 -6.918 1 98.5 129 LEU A N 1
ATOM 982 C CA . LEU A 1 129 ? 3.414 -8.586 -7.09 1 98.5 129 LEU A CA 1
ATOM 983 C C . LEU A 1 129 ? 3.119 -7.832 -8.383 1 98.5 129 LEU A C 1
ATOM 985 O O . LEU A 1 129 ? 2.139 -8.125 -9.07 1 98.5 129 LEU A O 1
ATOM 989 N N . CYS A 1 130 ? 3.971 -6.875 -8.688 1 97.69 130 CYS A N 1
ATOM 990 C CA . CYS A 1 130 ? 3.85 -6.172 -9.961 1 97.69 130 CYS A CA 1
ATOM 991 C C . CYS A 1 130 ? 4.031 -7.129 -11.133 1 97.69 130 CYS A C 1
ATOM 993 O O . CYS A 1 130 ? 3.279 -7.074 -12.109 1 97.69 130 CYS A O 1
ATOM 995 N N . ALA A 1 131 ? 5.031 -8 -11.055 1 97.94 131 ALA A N 1
ATOM 996 C CA . ALA A 1 131 ? 5.27 -8.992 -12.102 1 97.94 131 ALA A CA 1
ATOM 997 C C . ALA A 1 131 ? 4.059 -9.898 -12.281 1 97.94 131 ALA A C 1
ATOM 999 O O . ALA A 1 131 ? 3.65 -10.188 -13.406 1 97.94 131 ALA A O 1
ATOM 1000 N N . VAL A 1 132 ? 3.457 -10.336 -11.188 1 98.06 132 VAL A N 1
ATOM 1001 C CA . VAL A 1 132 ? 2.271 -11.18 -11.234 1 98.06 132 VAL A CA 1
ATOM 1002 C C . VAL A 1 132 ? 1.129 -10.43 -11.914 1 98.06 132 VAL A C 1
ATOM 1004 O O . VAL A 1 132 ? 0.465 -10.977 -12.805 1 98.06 132 VAL A O 1
ATOM 1007 N N . GLY A 1 133 ? 0.885 -9.172 -11.531 1 96.94 133 GLY A N 1
ATOM 1008 C CA . GLY A 1 133 ? -0.14 -8.375 -12.18 1 96.94 133 GLY A CA 1
ATOM 1009 C C . GLY A 1 133 ? 0.072 -8.227 -13.68 1 96.94 133 GLY A C 1
ATOM 1010 O O . GLY A 1 133 ? -0.877 -8.336 -14.461 1 96.94 133 GLY A O 1
ATOM 1011 N N . ASN A 1 134 ? 1.305 -7.957 -14.055 1 96.25 134 ASN A N 1
ATOM 1012 C CA . ASN A 1 134 ? 1.637 -7.824 -15.469 1 96.25 134 ASN A CA 1
ATOM 1013 C C . ASN A 1 134 ? 1.337 -9.109 -16.25 1 96.25 134 ASN A C 1
ATOM 1015 O O . ASN A 1 134 ? 0.821 -9.062 -17.359 1 96.25 134 ASN A O 1
ATOM 1019 N N . VAL A 1 135 ? 1.677 -10.219 -15.672 1 96.75 135 VAL A N 1
ATOM 1020 C CA . VAL A 1 135 ? 1.425 -11.508 -16.312 1 96.75 135 VAL A CA 1
ATOM 1021 C C . VAL A 1 135 ? -0.079 -11.719 -16.469 1 96.75 135 VAL A C 1
ATOM 1023 O O . VAL A 1 135 ? -0.546 -12.156 -17.531 1 96.75 135 VAL A O 1
ATOM 1026 N N . LEU A 1 136 ? -0.869 -11.367 -15.445 1 96.38 136 LEU A N 1
ATOM 1027 C CA . LEU A 1 136 ? -2.305 -11.633 -15.453 1 96.38 136 LEU A CA 1
ATOM 1028 C C . LEU A 1 136 ? -3.021 -10.719 -16.438 1 96.38 136 LEU A C 1
ATOM 1030 O O . LEU A 1 136 ? -4.152 -1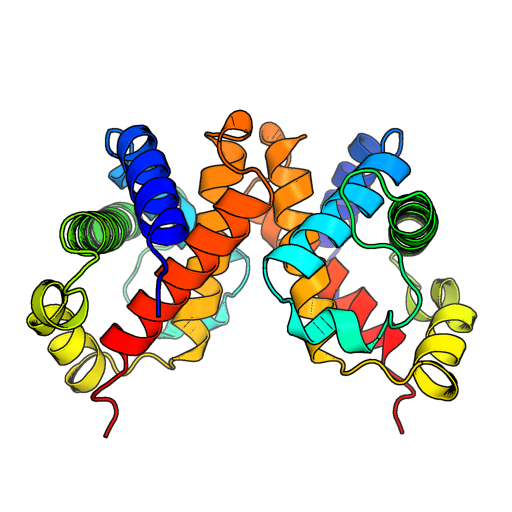1 -16.844 1 96.38 136 LEU A O 1
ATOM 1034 N N . THR A 1 137 ? -2.326 -9.719 -16.906 1 93.62 137 THR A N 1
ATOM 1035 C CA . THR A 1 137 ? -2.973 -8.781 -17.812 1 93.62 137 THR A CA 1
ATOM 1036 C C . THR A 1 137 ? -2.252 -8.75 -19.156 1 93.62 137 THR A C 1
ATOM 1038 O O . THR A 1 137 ? -2.506 -7.875 -19.984 1 93.62 137 THR A O 1
ATOM 1041 N N . ALA A 1 138 ? -1.313 -9.594 -19.391 1 90.94 138 ALA A N 1
ATOM 1042 C CA . ALA A 1 138 ? -0.445 -9.562 -20.578 1 90.94 138 ALA A CA 1
ATOM 1043 C C . ALA A 1 138 ? -1.244 -9.797 -21.844 1 90.94 138 ALA A C 1
ATOM 1045 O O . ALA A 1 138 ? -0.882 -9.297 -22.922 1 90.94 138 ALA A O 1
ATOM 1046 N N . LYS A 1 139 ? -2.402 -10.375 -21.766 1 86.19 139 LYS A N 1
ATOM 1047 C CA . LYS A 1 139 ? -3.158 -10.734 -22.969 1 86.19 139 LYS A CA 1
ATOM 1048 C C . LYS A 1 139 ? -4.395 -9.852 -23.125 1 86.19 139 LYS A C 1
ATOM 1050 O O . LYS A 1 139 ? -5.34 -10.219 -23.828 1 86.19 139 LYS A O 1
ATOM 1055 N N . TYR A 1 140 ? -4.422 -8.727 -22.344 1 79.38 140 TYR A N 1
ATOM 1056 C CA . TYR A 1 140 ? -5.543 -7.809 -22.5 1 79.38 140 TYR A CA 1
ATOM 1057 C C . TYR A 1 140 ? -5.543 -7.176 -23.891 1 79.38 140 TYR A C 1
ATOM 1059 O O . TYR A 1 140 ? -6.535 -6.57 -24.297 1 79.38 140 TYR A O 1
ATOM 1067 N N . ARG A 1 141 ? -5.305 -7.852 -25 1 62.16 141 ARG A N 1
ATOM 1068 C CA . ARG A 1 141 ? -5.391 -7.352 -26.375 1 62.16 141 ARG A CA 1
ATOM 1069 C C . ARG A 1 141 ? -6.801 -6.863 -26.688 1 62.16 141 ARG A C 1
ATOM 1071 O O . ARG A 1 141 ? -7.777 -7.383 -26.141 1 62.16 141 ARG A O 1
ATOM 1078 N N . VAL B 1 1 ? -14.805 13.164 0.831 1 81.94 1 VAL B N 1
ATOM 1079 C CA . VAL B 1 1 ? -15 13.727 2.164 1 81.94 1 VAL B CA 1
ATOM 1080 C C . VAL B 1 1 ? -14.875 12.617 3.211 1 81.94 1 VAL B C 1
ATOM 1082 O O . VAL B 1 1 ? -15.266 11.477 2.963 1 81.94 1 VAL B O 1
ATOM 1085 N N . LEU B 1 2 ? -14.188 12.977 4.352 1 97.19 2 LEU B N 1
ATOM 1086 C CA . LEU B 1 2 ? -14.07 12.047 5.473 1 97.19 2 LEU B CA 1
ATOM 1087 C C . LEU B 1 2 ? -15.344 12.047 6.309 1 97.19 2 LEU B C 1
ATOM 1089 O O . LEU B 1 2 ? -15.844 13.109 6.695 1 97.19 2 LEU B O 1
ATOM 1093 N N . SER B 1 3 ? -15.906 10.938 6.543 1 97.75 3 SER B N 1
ATOM 1094 C CA . SER B 1 3 ? -17.078 10.789 7.41 1 97.75 3 SER B CA 1
ATOM 1095 C C . SER B 1 3 ? -16.688 10.938 8.883 1 97.75 3 SER B C 1
ATOM 1097 O O . SER B 1 3 ? -15.508 11.008 9.211 1 97.75 3 SER B O 1
ATOM 1099 N N . GLY B 1 4 ? -17.703 11.016 9.727 1 98.06 4 GLY B N 1
ATOM 1100 C CA . GLY B 1 4 ? -17.438 11.023 11.156 1 98.06 4 GLY B CA 1
ATOM 1101 C C . GLY B 1 4 ? -16.641 9.812 11.617 1 98.06 4 GLY B C 1
ATOM 1102 O O . GLY B 1 4 ? -15.703 9.945 12.414 1 98.06 4 GLY B O 1
ATOM 1103 N N . SER B 1 5 ? -16.953 8.602 11.125 1 98.12 5 SER B N 1
ATOM 1104 C CA . SER B 1 5 ? -16.25 7.379 11.477 1 98.12 5 SER B CA 1
ATOM 1105 C C . SER B 1 5 ? -14.805 7.414 10.961 1 98.12 5 SER B C 1
ATOM 1107 O O . SER B 1 5 ? -13.891 6.961 11.648 1 98.12 5 SER B O 1
ATOM 1109 N N . ASP B 1 6 ? -14.625 7.953 9.742 1 98.56 6 ASP B N 1
ATOM 1110 C CA . ASP B 1 6 ? -13.273 8.109 9.211 1 98.56 6 ASP B CA 1
ATOM 1111 C C . ASP B 1 6 ? -12.414 8.961 10.148 1 98.56 6 ASP B C 1
ATOM 1113 O O . ASP B 1 6 ? -11.297 8.578 10.5 1 98.56 6 ASP B O 1
ATOM 1117 N N . LYS B 1 7 ? -12.977 10.141 10.555 1 98.62 7 LYS B N 1
ATOM 1118 C CA . LYS B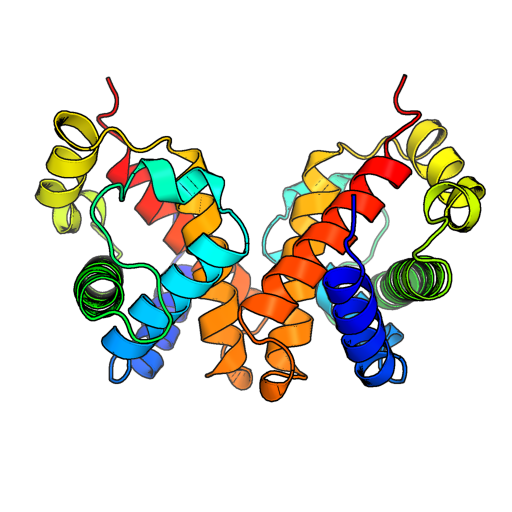 1 7 ? -12.25 11.086 11.391 1 98.62 7 LYS B CA 1
ATOM 1119 C C . LYS B 1 7 ? -11.883 10.461 12.734 1 98.62 7 LYS B C 1
ATOM 1121 O O . LYS B 1 7 ? -10.766 10.633 13.227 1 98.62 7 LYS B O 1
ATOM 1126 N N . ASN B 1 8 ? -12.758 9.734 13.305 1 98.56 8 ASN B N 1
ATOM 1127 C CA . ASN B 1 8 ? -12.508 9.055 14.578 1 98.56 8 ASN B CA 1
ATOM 1128 C C . ASN B 1 8 ? -11.398 8.016 14.445 1 98.56 8 ASN B C 1
ATOM 1130 O O . ASN B 1 8 ? -10.523 7.926 15.305 1 98.56 8 ASN B O 1
ATOM 1134 N N . ASN B 1 9 ? -11.492 7.207 13.406 1 98.56 9 ASN B N 1
ATOM 1135 C CA . ASN B 1 9 ? -10.477 6.184 13.172 1 98.56 9 ASN B CA 1
ATOM 1136 C C . ASN B 1 9 ? -9.094 6.797 12.969 1 98.56 9 ASN B C 1
ATOM 1138 O O . ASN B 1 9 ? -8.109 6.32 13.531 1 98.56 9 ASN B O 1
ATOM 1142 N N . VAL B 1 10 ? -9.031 7.867 12.156 1 98.56 10 VAL B N 1
ATOM 1143 C CA . VAL B 1 10 ? -7.762 8.531 11.867 1 98.56 10 VAL B CA 1
ATOM 1144 C C . VAL B 1 10 ? -7.18 9.102 13.156 1 98.56 10 VAL B C 1
ATOM 1146 O O . VAL B 1 10 ? -6.004 8.891 13.461 1 98.56 10 VAL B O 1
ATOM 1149 N N . LYS B 1 11 ? -7.984 9.773 13.93 1 97.94 11 LYS B N 1
ATOM 1150 C CA . LYS B 1 11 ? -7.52 10.336 15.203 1 97.94 11 LYS B CA 1
ATOM 1151 C C . LYS B 1 11 ? -7.059 9.234 16.156 1 97.94 11 LYS B C 1
ATOM 1153 O O . LYS B 1 11 ? -6.09 9.406 16.891 1 97.94 11 LYS B O 1
ATOM 1158 N N . GLY B 1 12 ? -7.77 8.141 16.172 1 97.5 12 GLY B N 1
ATOM 1159 C CA . GLY B 1 12 ? -7.359 6.992 16.969 1 97.5 12 GLY B CA 1
ATOM 1160 C C . GLY B 1 12 ? -5.984 6.469 16.609 1 97.5 12 GLY B C 1
ATOM 1161 O O . GLY B 1 12 ? -5.176 6.164 17.484 1 97.5 12 GLY B O 1
ATOM 1162 N N . VAL B 1 13 ? -5.688 6.359 15.328 1 97.81 13 VAL B N 1
ATOM 1163 C CA . VAL B 1 13 ? -4.391 5.887 14.852 1 97.81 13 VAL B CA 1
ATOM 1164 C C . VAL B 1 13 ? -3.299 6.859 15.289 1 97.81 13 VAL B C 1
ATOM 1166 O O . VAL B 1 13 ? -2.281 6.449 15.852 1 97.81 13 VAL B O 1
ATOM 1169 N N . PHE B 1 14 ? -3.514 8.133 15.055 1 97.44 14 PHE B N 1
ATOM 1170 C CA . PHE B 1 14 ? -2.477 9.117 15.32 1 97.44 14 PHE B CA 1
ATOM 1171 C C . PHE B 1 14 ? -2.305 9.336 16.812 1 97.44 14 PHE B C 1
ATOM 1173 O O . PHE B 1 14 ? -1.256 9.797 17.266 1 97.44 14 PHE B O 1
ATOM 1180 N N . GLY B 1 15 ? -3.326 9.023 17.625 1 96.06 15 GLY B N 1
ATOM 1181 C CA . GLY B 1 15 ? -3.158 8.977 19.078 1 96.06 15 GLY B CA 1
ATOM 1182 C C . GLY B 1 15 ? -2.176 7.914 19.531 1 96.06 15 GLY B C 1
ATOM 1183 O O . GLY B 1 15 ? -1.521 8.062 20.562 1 96.06 15 GLY B O 1
ATOM 1184 N N . LYS B 1 16 ? -2.039 6.906 18.75 1 94.62 16 LYS B N 1
ATOM 1185 C CA . LYS B 1 16 ? -1.17 5.789 19.109 1 94.62 16 LYS B CA 1
ATOM 1186 C C . LYS B 1 16 ? 0.234 5.984 18.531 1 94.62 16 LYS B C 1
ATOM 1188 O O . LYS B 1 16 ? 1.216 5.523 19.125 1 94.62 16 LYS B O 1
ATOM 1193 N N . ILE B 1 17 ? 0.338 6.699 17.375 1 92.81 17 ILE B N 1
ATOM 1194 C CA . ILE B 1 17 ? 1.64 6.715 16.719 1 92.81 17 ILE B CA 1
ATOM 1195 C C . ILE B 1 17 ? 2.35 8.039 17 1 92.81 17 ILE B C 1
ATOM 1197 O O . ILE B 1 17 ? 3.523 8.203 16.656 1 92.81 17 ILE B O 1
ATOM 1201 N N . GLY B 1 18 ? 1.667 8.953 17.656 1 84.69 18 GLY B N 1
ATOM 1202 C CA . GLY B 1 18 ? 2.193 10.297 17.875 1 84.69 18 GLY B CA 1
ATOM 1203 C C . GLY B 1 18 ? 3.555 10.297 18.547 1 84.69 18 GLY B C 1
ATOM 1204 O O . GLY B 1 18 ? 4.441 11.062 18.172 1 84.69 18 GLY B O 1
ATOM 1205 N N . GLY B 1 19 ? 3.793 9.445 19.484 1 89.19 19 GLY B N 1
ATOM 1206 C CA . GLY B 1 19 ? 5.059 9.391 20.203 1 89.19 19 GLY B CA 1
ATOM 1207 C C . GLY B 1 19 ? 6.176 8.766 19.391 1 89.19 19 GLY B C 1
ATOM 1208 O O . GLY B 1 19 ? 7.34 8.789 19.797 1 89.19 19 GLY B O 1
ATOM 1209 N N . HIS B 1 20 ? 5.906 8.258 18.188 1 93.5 20 HIS B N 1
ATOM 1210 C CA . HIS B 1 20 ? 6.867 7.566 17.344 1 93.5 20 HIS B CA 1
ATOM 1211 C C . HIS B 1 20 ? 6.902 8.18 15.945 1 93.5 20 HIS B C 1
ATOM 1213 O O . HIS B 1 20 ? 7.402 7.555 15 1 93.5 20 HIS B O 1
ATOM 1219 N N . ALA B 1 21 ? 6.367 9.32 15.859 1 86.56 21 ALA B N 1
ATOM 1220 C CA . ALA B 1 21 ? 6.094 9.898 14.547 1 86.56 21 ALA B CA 1
ATOM 1221 C C . ALA B 1 21 ? 7.387 10.109 13.766 1 86.56 21 ALA B C 1
ATOM 1223 O O . ALA B 1 21 ? 7.449 9.805 12.57 1 86.56 21 ALA B O 1
ATOM 1224 N N . GLU B 1 22 ? 8.422 10.547 14.461 1 89.56 22 GLU B N 1
ATOM 1225 C CA . GLU B 1 22 ? 9.695 10.789 13.789 1 89.56 22 GLU B CA 1
ATOM 1226 C C . GLU B 1 22 ? 10.273 9.5 13.211 1 89.56 22 GLU B C 1
ATOM 1228 O O . GLU B 1 22 ? 10.68 9.461 12.047 1 89.56 22 GLU B O 1
ATOM 1233 N N . GLU B 1 23 ? 10.312 8.461 14.023 1 95.38 23 GLU B N 1
ATOM 1234 C CA . GLU B 1 23 ? 10.82 7.156 13.602 1 95.38 23 GLU B CA 1
ATOM 1235 C C . GLU B 1 23 ? 9.984 6.582 12.469 1 95.38 23 GLU B C 1
ATOM 1237 O O . GLU B 1 23 ? 10.523 6.039 11.5 1 95.38 23 GLU B O 1
ATOM 1242 N N . TYR B 1 24 ? 8.672 6.734 12.531 1 97.38 24 TYR B N 1
ATOM 1243 C CA . TYR B 1 24 ? 7.777 6.18 11.523 1 97.38 24 TYR B CA 1
ATOM 1244 C C . TYR B 1 24 ? 7.891 6.949 10.211 1 97.38 24 TYR B C 1
ATOM 1246 O O . TYR B 1 24 ? 7.809 6.359 9.133 1 97.38 24 TYR B O 1
ATOM 1254 N N . G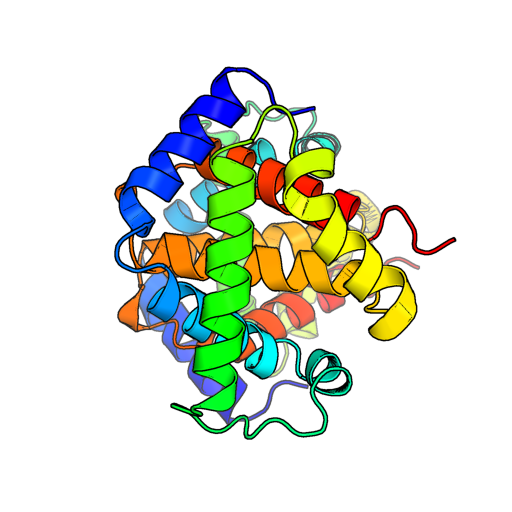LY B 1 25 ? 8.07 8.281 10.336 1 97.69 25 GLY B N 1
ATOM 1255 C CA . GLY B 1 25 ? 8.297 9.07 9.133 1 97.69 25 GLY B CA 1
ATOM 1256 C C . GLY B 1 25 ? 9.555 8.664 8.383 1 97.69 25 GLY B C 1
ATOM 1257 O O . GLY B 1 25 ? 9.531 8.508 7.16 1 97.69 25 GLY B O 1
ATOM 1258 N N . ALA B 1 26 ? 10.633 8.477 9.133 1 97.31 26 ALA B N 1
ATOM 1259 C CA . ALA B 1 26 ? 11.891 8.055 8.523 1 97.31 26 ALA B CA 1
ATOM 1260 C C . ALA B 1 26 ? 11.758 6.684 7.875 1 97.31 26 ALA B C 1
ATOM 1262 O O . ALA B 1 26 ? 12.242 6.465 6.758 1 97.31 26 ALA B O 1
ATOM 1263 N N . GLU B 1 27 ? 11.164 5.773 8.562 1 97.62 27 GLU B N 1
ATOM 1264 C CA . GLU B 1 27 ? 10.953 4.43 8.031 1 97.62 27 GLU B CA 1
ATOM 1265 C C . GLU B 1 27 ? 10.094 4.469 6.77 1 97.62 27 GLU B C 1
ATOM 1267 O O . GLU B 1 27 ? 10.352 3.734 5.812 1 97.62 27 GLU B O 1
ATOM 1272 N N . THR B 1 28 ? 9.078 5.32 6.781 1 98.5 28 THR B N 1
ATOM 1273 C CA . THR B 1 28 ? 8.203 5.469 5.625 1 98.5 28 THR B CA 1
ATOM 1274 C C . THR B 1 28 ? 9 5.926 4.402 1 98.5 28 THR B C 1
ATOM 1276 O O . THR B 1 28 ? 8.852 5.363 3.316 1 98.5 28 THR B O 1
ATOM 1279 N N . LEU B 1 29 ? 9.859 6.883 4.602 1 98.06 29 LEU B N 1
ATOM 1280 C CA . LEU B 1 29 ? 10.68 7.387 3.504 1 98.06 29 LEU B CA 1
ATOM 1281 C C . LEU B 1 29 ? 11.648 6.32 3.016 1 98.06 29 LEU B C 1
ATOM 1283 O O . LEU B 1 29 ? 11.836 6.148 1.808 1 98.06 29 LEU B O 1
ATOM 1287 N N . GLU B 1 30 ? 12.242 5.625 3.9 1 97.75 30 GLU B N 1
ATOM 1288 C CA . GLU B 1 30 ? 13.172 4.566 3.518 1 97.75 30 GLU B CA 1
ATOM 1289 C C . GLU B 1 30 ? 12.477 3.51 2.66 1 97.75 30 GLU B C 1
ATOM 1291 O O . GLU B 1 30 ? 13.031 3.057 1.656 1 97.75 30 GLU B O 1
ATOM 1296 N N . ARG B 1 31 ? 11.32 3.117 3.053 1 98.31 31 ARG B N 1
ATOM 1297 C CA . ARG B 1 31 ? 10.555 2.146 2.271 1 98.31 31 ARG B CA 1
ATOM 1298 C C . ARG B 1 31 ? 10.219 2.701 0.893 1 98.31 31 ARG B C 1
ATOM 1300 O O . ARG B 1 31 ? 10.273 1.978 -0.104 1 98.31 31 ARG B O 1
ATOM 1307 N N . MET B 1 32 ? 9.859 3.98 0.915 1 98.44 32 MET B N 1
ATOM 1308 C CA . MET B 1 32 ? 9.523 4.586 -0.373 1 98.44 32 MET B CA 1
ATOM 1309 C C . MET B 1 32 ? 10.727 4.578 -1.305 1 98.44 32 MET B C 1
ATOM 1311 O O . MET B 1 32 ? 10.609 4.215 -2.477 1 98.44 32 MET B O 1
ATOM 1315 N N . PHE B 1 33 ? 11.906 4.914 -0.817 1 98 33 PHE B N 1
ATOM 1316 C CA . PHE B 1 33 ? 13.102 4.969 -1.652 1 98 33 PHE B CA 1
ATOM 1317 C C . PHE B 1 33 ? 13.508 3.574 -2.109 1 98 33 PHE B C 1
ATOM 1319 O O . PHE B 1 33 ? 14.016 3.402 -3.219 1 98 33 PHE B O 1
ATOM 1326 N N . ALA B 1 34 ? 13.328 2.592 -1.315 1 97.44 34 ALA B N 1
ATOM 1327 C CA . ALA B 1 34 ? 13.68 1.217 -1.656 1 97.44 34 ALA B CA 1
ATOM 1328 C C . ALA B 1 34 ? 12.711 0.639 -2.682 1 97.44 34 ALA B C 1
ATOM 1330 O O . ALA B 1 34 ? 13.133 -0.017 -3.641 1 97.44 34 ALA B O 1
ATOM 1331 N N . THR B 1 35 ? 11.453 0.904 -2.518 1 98.12 35 THR B N 1
ATOM 1332 C CA . THR B 1 35 ? 10.414 0.289 -3.33 1 98.12 35 THR B CA 1
ATOM 1333 C C . THR B 1 35 ? 10.211 1.062 -4.633 1 98.12 35 THR B C 1
ATOM 1335 O O . THR B 1 35 ? 9.938 0.469 -5.676 1 98.12 35 THR B O 1
ATOM 1338 N N . TYR B 1 36 ? 10.312 2.369 -4.531 1 97.81 36 TYR B N 1
ATOM 1339 C CA . TYR B 1 36 ? 10.102 3.244 -5.68 1 97.81 36 TYR B CA 1
ATOM 1340 C C . TYR B 1 36 ? 11.305 4.148 -5.906 1 97.81 36 TYR B C 1
ATOM 1342 O O . TYR B 1 36 ? 11.211 5.367 -5.73 1 97.81 36 TYR B O 1
ATOM 1350 N N . PRO B 1 37 ? 12.375 3.6 -6.422 1 96.88 37 PRO B N 1
ATOM 1351 C CA . PRO B 1 37 ? 13.625 4.355 -6.539 1 96.88 37 PRO B CA 1
ATOM 1352 C C . PRO B 1 37 ? 13.484 5.598 -7.418 1 96.88 37 PRO B C 1
ATOM 1354 O O . PRO B 1 37 ? 14.273 6.539 -7.297 1 96.88 37 PRO B O 1
ATOM 1357 N N . GLN B 1 38 ? 12.492 5.664 -8.312 1 96.25 38 GLN B N 1
ATOM 1358 C CA . GLN B 1 38 ? 12.281 6.832 -9.156 1 96.25 38 GLN B CA 1
ATOM 1359 C C . GLN B 1 38 ? 11.953 8.07 -8.32 1 96.25 38 GLN B C 1
ATOM 1361 O O . GLN B 1 38 ? 12.109 9.195 -8.789 1 96.25 38 GLN B O 1
ATOM 1366 N N . THR B 1 39 ? 11.484 7.938 -7.078 1 97.12 39 THR B N 1
ATOM 1367 C CA . THR B 1 39 ? 11.125 9.062 -6.219 1 97.12 39 THR B CA 1
ATOM 1368 C C . THR B 1 39 ? 12.375 9.781 -5.723 1 97.12 39 THR B C 1
ATOM 1370 O O . THR B 1 39 ? 12.305 10.922 -5.262 1 97.12 39 THR B O 1
ATOM 1373 N N . LYS B 1 40 ? 13.523 9.141 -5.793 1 96.25 40 LYS B N 1
ATOM 1374 C CA . LYS B 1 40 ? 14.781 9.719 -5.34 1 96.25 40 LYS B CA 1
ATOM 1375 C C . LYS B 1 40 ? 15.133 10.977 -6.133 1 96.25 40 LYS B C 1
ATOM 1377 O O . LYS B 1 40 ? 15.914 11.812 -5.672 1 96.25 40 LYS B O 1
ATOM 1382 N N . THR B 1 41 ? 14.508 11.125 -7.305 1 95.62 41 THR B N 1
ATOM 1383 C CA . THR B 1 41 ? 14.781 12.266 -8.172 1 95.62 41 THR B CA 1
ATOM 1384 C C . THR B 1 41 ? 14.422 13.57 -7.48 1 95.62 41 THR B C 1
ATOM 1386 O O . THR B 1 41 ? 15.008 14.617 -7.762 1 95.62 41 THR B O 1
ATOM 1389 N N . TYR B 1 42 ? 13.523 13.547 -6.523 1 93.88 42 TYR B N 1
ATOM 1390 C CA . TYR B 1 42 ? 13.07 14.742 -5.816 1 93.88 42 TYR B CA 1
ATOM 1391 C C . TYR B 1 42 ? 13.961 15.039 -4.617 1 93.88 42 TYR B C 1
ATOM 1393 O O . TYR B 1 42 ? 13.789 16.062 -3.947 1 93.88 42 TYR B O 1
ATOM 1401 N N . PHE B 1 43 ? 14.906 14.148 -4.406 1 95.44 43 PHE B N 1
ATOM 1402 C CA . PHE B 1 43 ? 15.805 14.266 -3.262 1 95.44 43 PHE B CA 1
ATOM 1403 C C . PHE B 1 43 ? 17.25 14.109 -3.697 1 95.44 43 PHE B C 1
ATOM 1405 O O . PHE B 1 43 ? 18 13.328 -3.111 1 95.44 43 PHE B O 1
ATOM 1412 N N . PRO B 1 44 ? 17.672 14.898 -4.676 1 92.44 44 PRO B N 1
ATOM 1413 C CA . PRO B 1 44 ? 18.984 14.672 -5.301 1 92.44 44 PRO B CA 1
ATOM 1414 C C . PRO B 1 44 ? 20.141 14.859 -4.32 1 92.44 44 PRO B C 1
ATOM 1416 O O . PRO B 1 44 ? 21.203 14.273 -4.512 1 92.44 44 PRO B O 1
ATOM 1419 N N . HIS B 1 45 ? 19.984 15.516 -3.264 1 91.56 45 HIS B N 1
ATOM 1420 C CA . HIS B 1 45 ? 21.094 15.812 -2.377 1 91.56 45 HIS B CA 1
ATOM 1421 C C . HIS B 1 45 ? 21.031 14.977 -1.104 1 91.56 45 HIS B C 1
ATOM 1423 O O . HIS B 1 45 ? 21.844 15.164 -0.192 1 91.56 45 HIS B O 1
ATOM 1429 N N . PHE B 1 46 ? 20.125 14.07 -1.056 1 93.62 46 PHE B N 1
ATOM 1430 C CA . PHE B 1 46 ? 19.953 13.266 0.153 1 93.62 46 PHE B CA 1
ATOM 1431 C C . PHE B 1 46 ? 20.984 12.148 0.201 1 93.62 46 PHE B C 1
ATOM 1433 O O . PHE B 1 46 ? 21.234 11.477 -0.805 1 93.62 46 PHE B O 1
ATOM 1440 N N . ASP B 1 47 ? 21.609 11.984 1.323 1 94.5 47 ASP B N 1
ATOM 1441 C CA . ASP B 1 47 ? 22.203 10.688 1.654 1 94.5 47 ASP B CA 1
ATOM 1442 C C . ASP B 1 47 ? 21.125 9.641 1.921 1 94.5 47 ASP B C 1
ATOM 1444 O O . ASP B 1 47 ? 20.375 9.75 2.887 1 94.5 47 ASP B O 1
ATOM 1448 N N . LEU B 1 48 ? 21.031 8.586 1.149 1 91.19 48 LEU B N 1
ATOM 1449 C CA . LEU B 1 48 ? 19.906 7.641 1.24 1 91.19 48 LEU B CA 1
ATOM 1450 C C . LEU B 1 48 ? 20.359 6.336 1.889 1 91.19 48 LEU B C 1
ATOM 1452 O O . LEU B 1 48 ? 19.672 5.316 1.774 1 91.19 48 LEU B O 1
ATOM 1456 N N . GLN B 1 49 ? 21.5 6.344 2.492 1 89.56 49 GLN B N 1
ATOM 1457 C CA . GLN B 1 49 ? 21.938 5.176 3.242 1 89.56 49 GLN B CA 1
ATOM 1458 C C . GLN B 1 49 ? 21.094 4.965 4.488 1 89.56 49 GLN B C 1
ATOM 1460 O O . GLN B 1 49 ? 20.469 5.902 4.984 1 89.56 49 GLN B O 1
ATOM 1465 N N . HIS B 1 50 ? 21.031 3.703 4.91 1 89.12 50 HIS B N 1
ATOM 1466 C CA . HIS B 1 50 ? 20.281 3.402 6.121 1 89.12 50 HIS B CA 1
ATOM 1467 C C . HIS B 1 50 ? 20.766 4.25 7.297 1 89.12 50 HIS B C 1
ATOM 1469 O O . HIS B 1 50 ? 21.969 4.348 7.539 1 89.12 50 HIS B O 1
ATOM 1475 N N . GLY B 1 51 ? 19.844 4.855 7.957 1 88.81 51 GLY B N 1
ATOM 1476 C CA . GLY B 1 51 ? 20.188 5.664 9.117 1 88.81 51 GLY B CA 1
ATOM 1477 C C . GLY B 1 51 ? 20.578 7.086 8.758 1 88.81 51 GLY B C 1
ATOM 1478 O O . GLY B 1 51 ? 20.984 7.859 9.625 1 88.81 51 GLY B O 1
ATOM 1479 N N . SER B 1 52 ? 20.438 7.5 7.555 1 94.31 52 SER B N 1
ATOM 1480 C CA . SER B 1 52 ? 20.766 8.836 7.07 1 94.31 52 SER B CA 1
ATOM 1481 C C . SER B 1 52 ? 20.078 9.906 7.906 1 94.31 52 SER B C 1
ATOM 1483 O O . SER B 1 52 ? 18.875 9.82 8.18 1 94.31 52 SER B O 1
ATOM 1485 N N . ALA B 1 53 ? 20.844 10.922 8.305 1 95.56 53 ALA B N 1
ATOM 1486 C CA . ALA B 1 53 ? 20.328 12.055 9.062 1 95.56 53 ALA B CA 1
ATOM 1487 C C . ALA B 1 53 ? 19.328 12.859 8.227 1 95.56 53 ALA B C 1
ATOM 1489 O O . ALA B 1 53 ? 18.359 13.398 8.758 1 95.56 53 ALA B O 1
ATOM 1490 N N . GLN B 1 54 ? 19.562 12.906 6.965 1 96.69 54 GLN B N 1
ATOM 1491 C CA . GLN B 1 54 ? 18.688 13.672 6.078 1 96.69 54 GLN B CA 1
ATOM 1492 C C . GLN B 1 54 ? 17.328 12.984 5.926 1 96.69 54 GLN B C 1
ATOM 1494 O O . GLN B 1 54 ? 16.297 13.648 5.941 1 96.69 54 GLN B O 1
ATOM 1499 N N . VAL B 1 55 ? 17.344 11.672 5.82 1 96.56 55 VAL B N 1
ATOM 1500 C CA . VAL B 1 55 ? 16.109 10.906 5.727 1 96.56 55 VAL B CA 1
ATOM 1501 C C . VAL B 1 55 ? 15.328 11.008 7.039 1 96.56 55 VAL B C 1
ATOM 1503 O O . VAL B 1 55 ? 14.109 11.18 7.035 1 96.56 55 VAL B O 1
ATOM 1506 N N . LYS B 1 56 ? 16.031 11 8.109 1 96.25 56 LYS B N 1
ATOM 1507 C CA . LYS B 1 56 ? 15.391 11.133 9.422 1 96.25 56 LYS B CA 1
ATOM 1508 C C . LYS B 1 56 ? 14.758 12.508 9.586 1 96.25 56 LYS B C 1
ATOM 1510 O O . LYS B 1 56 ? 13.625 12.617 10.055 1 96.25 56 LYS B O 1
ATOM 1515 N N . ALA B 1 57 ? 15.484 13.492 9.211 1 96.44 57 ALA B N 1
ATOM 1516 C CA . ALA B 1 57 ? 14.992 14.859 9.352 1 96.44 57 ALA B CA 1
ATOM 1517 C C . ALA B 1 57 ? 13.758 15.086 8.484 1 96.44 57 ALA B C 1
ATOM 1519 O O . ALA B 1 57 ? 12.781 15.688 8.93 1 96.44 57 ALA B O 1
ATOM 1520 N N . HIS B 1 58 ? 13.797 14.641 7.23 1 96.75 58 HIS B N 1
ATOM 1521 C CA . HIS B 1 58 ? 12.641 14.82 6.363 1 96.75 58 HIS B CA 1
ATOM 1522 C C . HIS B 1 58 ? 11.469 13.953 6.812 1 96.75 58 HIS B C 1
ATOM 1524 O O . HIS B 1 58 ? 10.312 14.375 6.719 1 96.75 58 HIS B O 1
ATOM 1530 N N . GLY B 1 59 ? 11.797 12.742 7.254 1 96.62 59 GLY B N 1
ATOM 1531 C CA . GLY B 1 59 ? 10.758 11.898 7.82 1 96.62 59 GLY B CA 1
ATOM 1532 C C . GLY B 1 59 ? 10.023 12.547 8.977 1 96.62 59 GLY B C 1
ATOM 1533 O O . GLY B 1 59 ? 8.805 12.414 9.094 1 96.62 59 GLY B O 1
ATOM 1534 N N . LYS B 1 60 ? 10.781 13.227 9.758 1 95.81 60 LYS B N 1
ATOM 1535 C CA . LYS B 1 60 ? 10.188 13.969 10.867 1 95.81 60 LYS B CA 1
ATOM 1536 C C . LYS B 1 60 ? 9.234 15.047 10.359 1 95.81 60 LYS B C 1
ATOM 1538 O O . LYS B 1 60 ? 8.156 15.242 10.922 1 95.81 60 LYS B O 1
ATOM 1543 N N . LYS B 1 61 ? 9.57 15.719 9.305 1 96.19 61 LYS B N 1
ATOM 1544 C CA . LYS B 1 61 ? 8.727 16.75 8.719 1 96.19 61 LYS B CA 1
ATOM 1545 C C . LYS B 1 61 ? 7.438 16.156 8.156 1 96.19 61 LYS B C 1
ATOM 1547 O O . LYS B 1 61 ? 6.355 16.719 8.336 1 96.19 61 LYS B O 1
ATOM 1552 N N . VAL B 1 62 ? 7.586 15.047 7.465 1 96.75 62 VAL B N 1
ATOM 1553 C CA . VAL B 1 62 ? 6.43 14.375 6.883 1 96.75 62 VAL B CA 1
ATOM 1554 C C . VAL B 1 62 ? 5.469 13.945 7.992 1 96.75 62 VAL B C 1
ATOM 1556 O O . VAL B 1 62 ? 4.266 14.211 7.914 1 96.75 62 VAL B O 1
ATOM 1559 N N . ALA B 1 63 ? 6.016 13.305 9.016 1 96.56 63 ALA B N 1
ATOM 1560 C CA . ALA B 1 63 ? 5.195 12.836 10.133 1 96.56 63 ALA B CA 1
ATOM 1561 C C . ALA B 1 63 ? 4.504 14.008 10.836 1 96.56 63 ALA B C 1
ATOM 1563 O O . ALA B 1 63 ? 3.328 13.914 11.188 1 96.56 63 ALA B O 1
ATOM 1564 N N . ALA B 1 64 ? 5.242 15.078 11.031 1 96.25 64 ALA B N 1
ATOM 1565 C CA . ALA B 1 64 ? 4.676 16.266 11.672 1 96.25 64 ALA B CA 1
ATOM 1566 C C . ALA B 1 64 ? 3.52 16.828 10.852 1 96.25 64 ALA B C 1
ATOM 1568 O O . ALA B 1 64 ? 2.51 17.266 11.414 1 96.25 64 ALA B O 1
ATOM 1569 N N . ALA B 1 65 ? 3.674 16.844 9.539 1 97.19 65 ALA B N 1
ATOM 1570 C CA . ALA B 1 65 ? 2.611 17.344 8.664 1 97.19 65 ALA B CA 1
ATOM 1571 C C . ALA B 1 65 ? 1.369 16.453 8.758 1 97.19 65 ALA B C 1
ATOM 1573 O O . ALA B 1 65 ? 0.243 16.953 8.766 1 97.19 65 ALA B O 1
ATOM 1574 N N . LEU B 1 66 ? 1.578 15.172 8.82 1 97.81 66 LEU B N 1
ATOM 1575 C CA . LEU B 1 66 ? 0.45 14.258 8.938 1 97.81 66 LEU B CA 1
ATOM 1576 C C . LEU B 1 66 ? -0.252 14.43 10.281 1 97.81 66 LEU B C 1
ATOM 1578 O O . LEU B 1 66 ? -1.483 14.406 10.352 1 97.81 66 LEU B O 1
ATOM 1582 N N . VAL B 1 67 ? 0.525 14.602 11.344 1 97.19 67 VAL B N 1
ATOM 1583 C CA . VAL B 1 67 ? -0.046 14.836 12.664 1 97.19 67 VAL B CA 1
ATOM 1584 C C . VAL B 1 67 ? -0.843 16.141 12.664 1 97.19 67 VAL B C 1
ATOM 1586 O O . VAL B 1 67 ? -1.961 16.188 13.18 1 97.19 67 VAL B O 1
ATOM 1589 N N . GLU B 1 68 ? -0.271 17.156 12.062 1 97.06 68 GLU B N 1
ATOM 1590 C CA . GLU B 1 68 ? -0.968 18.438 11.961 1 97.06 68 GLU B CA 1
ATOM 1591 C C . GLU B 1 68 ? -2.285 18.297 11.203 1 97.06 68 GLU B C 1
ATOM 1593 O O . GLU B 1 68 ? -3.314 18.812 11.633 1 97.06 68 GLU B O 1
ATOM 1598 N N . ALA B 1 69 ? -2.232 17.609 10.062 1 97.88 69 ALA B N 1
ATOM 1599 C CA . ALA B 1 69 ? -3.436 17.375 9.273 1 97.88 69 ALA B CA 1
ATOM 1600 C C . ALA B 1 69 ? -4.484 16.625 10.086 1 97.88 69 ALA B C 1
ATOM 1602 O O . ALA B 1 69 ? -5.668 16.969 10.055 1 97.88 69 ALA B O 1
ATOM 1603 N N . ALA B 1 70 ? -4.059 15.594 10.852 1 97.88 70 ALA B N 1
ATOM 1604 C CA . ALA B 1 70 ? -4.977 14.797 11.672 1 97.88 70 ALA B CA 1
ATOM 1605 C C . ALA B 1 70 ? -5.598 15.641 12.781 1 97.88 70 ALA B C 1
ATOM 1607 O O . ALA B 1 70 ? -6.781 15.492 13.094 1 97.88 70 ALA B O 1
ATOM 1608 N N . ASN B 1 71 ? -4.797 16.547 13.352 1 97.38 71 ASN B N 1
ATOM 1609 C CA . ASN B 1 71 ? -5.273 17.406 14.422 1 97.38 71 ASN B CA 1
ATOM 1610 C C . ASN B 1 71 ? -6.27 18.438 13.898 1 97.38 71 ASN B C 1
ATOM 1612 O O . ASN B 1 71 ? -7.059 19 14.672 1 97.38 71 ASN B O 1
ATOM 1616 N N . HIS B 1 72 ? -6.227 18.75 12.625 1 98.25 72 HIS B N 1
ATOM 1617 C CA . HIS B 1 72 ? -7.129 19.703 11.977 1 98.25 72 HIS B CA 1
ATOM 1618 C C . HIS B 1 72 ? -7.914 19.031 10.852 1 98.25 72 HIS B C 1
ATOM 1620 O O . HIS B 1 72 ? -8.031 19.578 9.758 1 98.25 72 HIS B O 1
ATOM 1626 N N . ILE B 1 73 ? -8.352 17.828 11.125 1 98.19 73 ILE B N 1
ATOM 1627 C CA . ILE B 1 73 ? -8.891 16.922 10.117 1 98.19 73 ILE B CA 1
ATOM 1628 C C . ILE B 1 73 ? -10.102 17.562 9.445 1 98.19 73 ILE B C 1
ATOM 1630 O O . ILE B 1 73 ? -10.461 17.203 8.32 1 98.19 73 ILE B O 1
ATOM 1634 N N . ASP B 1 74 ? -10.766 18.562 10.086 1 98 74 ASP B N 1
ATOM 1635 C CA . ASP B 1 74 ? -11.914 19.25 9.5 1 98 74 ASP B CA 1
ATOM 1636 C C . ASP B 1 74 ? -11.469 20.406 8.602 1 98 74 ASP B C 1
ATOM 1638 O O . ASP B 1 74 ? -12.289 21 7.895 1 98 74 ASP B O 1
ATOM 1642 N N . ASP B 1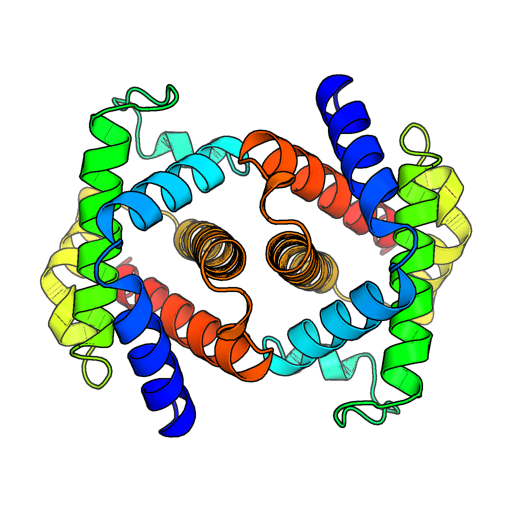 75 ? -10.18 20.75 8.625 1 98.12 75 ASP B N 1
ATOM 1643 C CA . ASP B 1 75 ? -9.625 21.812 7.789 1 98.12 75 ASP B CA 1
ATOM 1644 C C . ASP B 1 75 ? -8.172 21.516 7.418 1 98.12 75 ASP B C 1
ATOM 1646 O O . ASP B 1 75 ? -7.273 22.312 7.707 1 98.12 75 ASP B O 1
ATOM 1650 N N . ILE B 1 76 ? -8.008 20.453 6.648 1 98.19 76 ILE B N 1
ATOM 1651 C CA . ILE B 1 76 ? -6.68 20.016 6.23 1 98.19 76 ILE B CA 1
ATOM 1652 C C . ILE B 1 76 ? -6.062 21.062 5.305 1 98.19 76 ILE B C 1
ATOM 1654 O O . ILE B 1 76 ? -4.871 21.375 5.414 1 98.19 76 ILE B O 1
ATOM 1658 N N . SER B 1 77 ? -6.848 21.641 4.414 1 97.5 77 SER B N 1
ATOM 1659 C CA . SER B 1 77 ? -6.363 22.641 3.477 1 97.5 77 SER B CA 1
ATOM 1660 C C . SER B 1 77 ? -5.781 23.844 4.211 1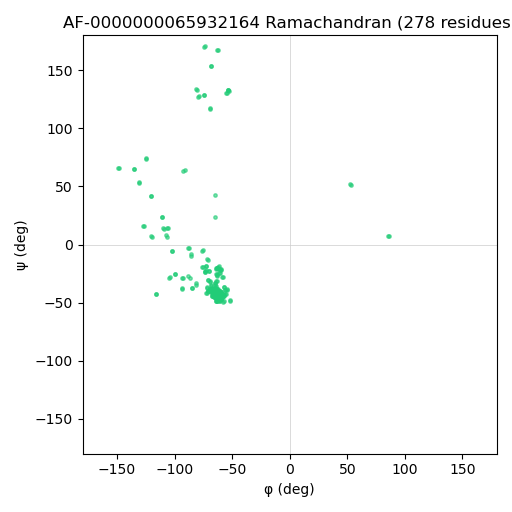 97.5 77 SER B C 1
ATOM 1662 O O . SER B 1 77 ? -4.719 24.344 3.848 1 97.5 77 SER B O 1
ATOM 1664 N N . GLY B 1 78 ? -6.504 24.312 5.207 1 97.94 78 GLY B N 1
ATOM 1665 C CA . GLY B 1 78 ? -5.988 25.422 6.004 1 97.94 78 GLY B CA 1
ATOM 1666 C C . GLY B 1 78 ? -4.734 25.062 6.781 1 97.94 78 GLY B C 1
ATOM 1667 O O . GLY B 1 78 ? -3.775 25.828 6.816 1 97.94 78 GLY B O 1
ATOM 1668 N N . ALA B 1 79 ? -4.695 23.891 7.387 1 97.88 79 ALA B N 1
ATOM 1669 C CA . ALA B 1 79 ? -3.594 23.422 8.234 1 97.88 79 ALA B CA 1
ATOM 1670 C C . ALA B 1 79 ? -2.311 23.266 7.418 1 97.88 79 ALA B C 1
ATOM 1672 O O . ALA B 1 79 ? -1.215 23.531 7.926 1 97.88 79 ALA B O 1
ATOM 1673 N N . LEU B 1 80 ? -2.48 22.828 6.121 1 97.88 80 LEU B N 1
ATOM 1674 C CA . LEU B 1 80 ? -1.303 22.516 5.32 1 97.88 80 LEU B CA 1
ATOM 1675 C C . LEU B 1 80 ? -1.115 23.531 4.203 1 97.88 80 LEU B C 1
ATOM 1677 O O . LEU B 1 80 ? -0.474 23.25 3.191 1 97.88 80 LEU B O 1
ATOM 1681 N N . SER B 1 81 ? -1.648 24.719 4.375 1 96.69 81 SER B N 1
ATOM 1682 C CA . SER B 1 81 ? -1.641 25.734 3.316 1 96.69 81 SER B CA 1
ATOM 1683 C C . SER B 1 81 ? -0.217 26.109 2.932 1 96.69 81 SER B C 1
ATOM 1685 O O . SER B 1 81 ? 0.105 26.219 1.746 1 96.69 81 SER B O 1
ATOM 1687 N N . LYS B 1 82 ? 0.635 26.344 3.922 1 96.06 82 LYS B N 1
ATOM 1688 C CA . LYS B 1 82 ? 2.018 26.719 3.645 1 96.06 82 LYS B CA 1
ATOM 1689 C C . LYS B 1 82 ? 2.766 25.594 2.938 1 96.06 82 LYS B C 1
ATOM 1691 O O . LYS B 1 82 ? 3.516 25.828 1.991 1 96.06 82 LYS B O 1
ATOM 1696 N N . LEU B 1 83 ? 2.518 24.375 3.375 1 95.75 83 LEU B N 1
ATOM 1697 C CA . LEU B 1 83 ? 3.164 23.234 2.748 1 95.75 83 LEU B CA 1
ATOM 1698 C C . LEU B 1 83 ? 2.654 23.031 1.324 1 95.75 83 LEU B C 1
ATOM 1700 O O . LEU B 1 83 ? 3.418 22.656 0.433 1 95.75 83 LEU B O 1
ATOM 1704 N N . SER B 1 84 ? 1.378 23.219 1.156 1 94.88 84 SER B N 1
ATOM 1705 C CA . SER B 1 84 ? 0.799 23.141 -0.181 1 94.88 84 SER B CA 1
ATOM 1706 C C . SER B 1 84 ? 1.468 24.125 -1.134 1 94.88 84 SER B C 1
ATOM 1708 O O . SER B 1 84 ? 1.808 23.766 -2.264 1 94.88 84 SER B O 1
ATOM 1710 N N . ASP B 1 85 ? 1.711 25.328 -0.713 1 94.12 85 ASP B N 1
ATOM 1711 C CA . ASP B 1 85 ? 2.396 26.344 -1.51 1 94.12 85 ASP B CA 1
ATOM 1712 C C . ASP B 1 85 ? 3.818 25.906 -1.85 1 94.12 85 ASP B C 1
ATOM 1714 O O . ASP B 1 85 ? 4.262 26.047 -2.992 1 94.12 85 ASP B O 1
ATOM 1718 N N . LEU B 1 86 ? 4.473 25.406 -0.895 1 93.5 86 LEU B N 1
ATOM 1719 C CA . LEU B 1 86 ? 5.852 24.969 -1.082 1 93.5 86 LEU B CA 1
ATOM 1720 C C . LEU B 1 86 ? 5.934 23.859 -2.117 1 93.5 86 LEU B C 1
ATOM 1722 O O . LEU B 1 86 ? 6.75 23.922 -3.037 1 93.5 86 LEU B O 1
ATOM 1726 N N . HIS B 1 87 ? 5.074 22.812 -2.061 1 92.25 87 HIS B N 1
ATOM 1727 C CA . HIS B 1 87 ? 5.094 21.672 -2.967 1 92.25 87 HIS B CA 1
ATOM 1728 C C . HIS B 1 87 ? 4.664 22.078 -4.375 1 92.25 87 HIS B C 1
ATOM 1730 O O . HIS B 1 87 ? 5.191 21.562 -5.359 1 92.25 87 HIS B O 1
ATOM 1736 N N . ALA B 1 88 ? 3.801 23.047 -4.539 1 86.62 88 ALA B N 1
ATOM 1737 C CA . ALA B 1 88 ? 3.289 23.484 -5.836 1 86.62 88 ALA B CA 1
ATOM 1738 C C . ALA B 1 88 ? 4.273 24.422 -6.531 1 86.62 88 ALA B C 1
ATOM 1740 O O . ALA B 1 88 ? 4.43 24.359 -7.754 1 86.62 88 ALA B O 1
ATOM 1741 N N . GLN B 1 89 ? 4.926 25.172 -5.848 1 86.06 89 GLN B N 1
ATOM 1742 C CA . GLN B 1 89 ? 5.68 26.266 -6.445 1 86.06 89 GLN B CA 1
ATOM 1743 C C . GLN B 1 89 ? 7.172 25.953 -6.488 1 86.06 89 GLN B C 1
ATOM 1745 O O . GLN B 1 89 ? 7.871 26.359 -7.418 1 86.06 89 GLN B O 1
ATOM 1750 N N . LYS B 1 90 ? 7.57 25.172 -5.582 1 84.56 90 LYS B N 1
ATOM 1751 C CA . LYS B 1 90 ? 9.016 25 -5.473 1 84.56 90 LYS B CA 1
ATOM 1752 C C . LYS B 1 90 ? 9.43 23.562 -5.762 1 84.56 90 LYS B C 1
ATOM 1754 O O . LYS B 1 90 ? 10.344 23.312 -6.543 1 84.56 90 LYS B O 1
ATOM 1759 N N . LEU B 1 91 ? 8.695 22.688 -5.246 1 85 91 LEU B N 1
ATOM 1760 C CA . LEU B 1 91 ? 9.156 21.312 -5.309 1 85 91 LEU B CA 1
ATOM 1761 C C . LEU B 1 91 ? 8.586 20.609 -6.527 1 85 91 LEU B C 1
ATOM 1763 O O . LEU B 1 91 ? 9.273 19.812 -7.172 1 85 91 LEU B O 1
ATOM 1767 N N . ARG B 1 92 ? 7.355 20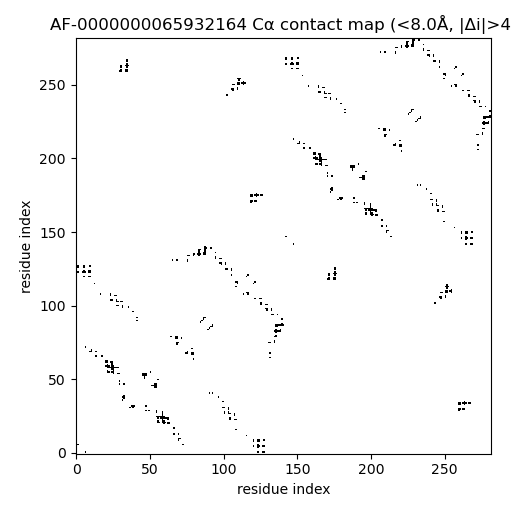.859 -6.883 1 85.75 92 ARG B N 1
ATOM 1768 C CA . ARG B 1 92 ? 6.656 20.328 -8.055 1 85.75 92 ARG B CA 1
ATOM 1769 C C . ARG B 1 92 ? 6.73 18.812 -8.094 1 85.75 92 ARG B C 1
ATOM 1771 O O . ARG B 1 92 ? 7.098 18.234 -9.125 1 85.75 92 ARG B O 1
ATOM 1778 N N . VAL B 1 93 ? 6.371 18.25 -7 1 90.06 93 VAL B N 1
ATOM 1779 C CA . VAL B 1 93 ? 6.352 16.797 -6.891 1 90.06 93 VAL B CA 1
ATOM 1780 C C . VAL B 1 93 ? 5.148 16.234 -7.648 1 90.06 93 VAL B C 1
ATOM 1782 O O . VAL B 1 93 ? 4.035 16.75 -7.527 1 90.06 93 VAL B O 1
ATOM 1785 N N . ASP B 1 94 ? 5.32 15.258 -8.539 1 93.12 94 ASP B N 1
ATOM 1786 C CA . ASP B 1 94 ? 4.203 14.578 -9.195 1 93.12 94 ASP B CA 1
ATOM 1787 C C . ASP B 1 94 ? 3.221 14.031 -8.164 1 93.12 94 ASP B C 1
ATOM 1789 O O . ASP B 1 94 ? 3.619 13.352 -7.219 1 93.12 94 ASP B O 1
ATOM 1793 N N . PRO B 1 95 ? 1.95 14.273 -8.391 1 93.25 95 PRO B N 1
ATOM 1794 C CA . PRO B 1 95 ? 0.921 13.891 -7.422 1 93.25 95 PRO B CA 1
ATOM 1795 C C . PRO B 1 95 ? 0.919 12.398 -7.125 1 93.25 95 PRO B C 1
ATOM 1797 O O . PRO B 1 95 ? 0.605 11.984 -6.004 1 93.25 95 PRO B O 1
ATOM 1800 N N . VAL B 1 96 ? 1.351 11.555 -8.07 1 93.75 96 VAL B N 1
ATOM 1801 C CA . VAL B 1 96 ? 1.332 10.102 -7.902 1 93.75 96 VAL B CA 1
ATOM 1802 C C . VAL B 1 96 ? 2.258 9.695 -6.758 1 93.75 96 VAL B C 1
ATOM 1804 O O . VAL B 1 96 ? 2.002 8.711 -6.062 1 93.75 96 VAL B O 1
ATOM 1807 N N . ASN B 1 97 ? 3.246 10.484 -6.461 1 95.38 97 ASN B N 1
ATOM 1808 C CA . ASN B 1 97 ? 4.242 10.141 -5.453 1 95.38 97 ASN B CA 1
ATOM 1809 C C . ASN B 1 97 ? 3.672 10.25 -4.043 1 95.38 97 ASN B C 1
ATOM 1811 O O . ASN B 1 97 ? 4.148 9.586 -3.123 1 95.38 97 ASN B O 1
ATOM 1815 N N . PHE B 1 98 ? 2.631 11.047 -3.846 1 96.75 98 PHE B N 1
ATOM 1816 C CA . PHE B 1 98 ? 1.994 11.133 -2.535 1 96.75 98 PHE B CA 1
ATOM 1817 C C . PHE B 1 98 ? 1.226 9.852 -2.223 1 96.75 98 PHE B C 1
ATOM 1819 O O . PHE B 1 98 ? 1.145 9.438 -1.064 1 96.75 98 PHE B O 1
ATOM 1826 N N . LYS B 1 99 ? 0.734 9.219 -3.256 1 97 99 LYS B N 1
ATOM 1827 C CA . LYS B 1 99 ? 0.063 7.934 -3.066 1 97 99 LYS B CA 1
ATOM 1828 C C . LYS B 1 99 ? 1.063 6.836 -2.711 1 97 99 LYS B C 1
ATOM 1830 O O . LYS B 1 99 ? 0.784 5.984 -1.866 1 97 99 LYS B O 1
ATOM 1835 N N . LEU B 1 100 ? 2.219 6.875 -3.379 1 98.12 100 LEU B N 1
ATOM 1836 C CA . LEU B 1 100 ? 3.27 5.906 -3.082 1 98.12 100 LEU B CA 1
ATOM 1837 C C . LEU B 1 100 ? 3.738 6.043 -1.637 1 98.12 100 LEU B C 1
ATOM 1839 O O . LEU B 1 100 ? 3.883 5.039 -0.932 1 98.12 100 LEU B O 1
ATOM 1843 N N . LEU B 1 101 ? 3.875 7.324 -1.169 1 98.5 101 LEU B N 1
ATOM 1844 C CA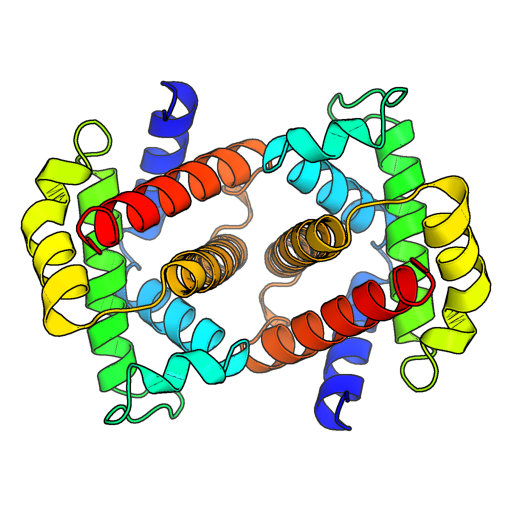 . LEU B 1 101 ? 4.266 7.586 0.212 1 98.5 101 LEU B CA 1
ATOM 1845 C C . LEU B 1 101 ? 3.191 7.105 1.182 1 98.5 101 LEU B C 1
ATOM 1847 O O . LEU B 1 101 ? 3.504 6.516 2.219 1 98.5 101 LEU B O 1
ATOM 1851 N N . GLY B 1 102 ? 1.965 7.375 0.836 1 98.38 102 GLY B N 1
ATOM 1852 C CA . GLY B 1 102 ? 0.857 6.945 1.675 1 98.38 102 GLY B CA 1
ATOM 1853 C C . GLY B 1 102 ? 0.801 5.441 1.866 1 98.38 102 GLY B C 1
ATOM 1854 O O . GLY B 1 102 ? 0.574 4.961 2.979 1 98.38 102 GLY B O 1
ATOM 1855 N N . GLN B 1 103 ? 1.048 4.715 0.805 1 98.31 103 GLN B N 1
ATOM 1856 C CA . GLN B 1 103 ? 1.029 3.256 0.871 1 98.31 103 GLN B CA 1
ATOM 1857 C C . GLN B 1 103 ? 2.154 2.73 1.757 1 98.31 103 GLN B C 1
ATOM 1859 O O . GLN B 1 103 ? 1.961 1.784 2.521 1 98.31 103 GLN B O 1
ATOM 1864 N N . CYS B 1 104 ? 3.295 3.314 1.661 1 98.81 104 CYS B N 1
ATOM 1865 C CA . CYS B 1 104 ? 4.398 2.924 2.529 1 98.81 104 CYS B CA 1
ATOM 1866 C C . CYS B 1 104 ? 4.082 3.229 3.988 1 98.81 104 CYS B C 1
ATOM 1868 O O . CYS B 1 104 ? 4.445 2.463 4.883 1 98.81 104 CYS B O 1
ATOM 1870 N N . PHE B 1 105 ? 3.4 4.371 4.223 1 98.75 105 PHE B N 1
ATOM 1871 C CA . PHE B 1 105 ? 3.02 4.738 5.582 1 98.75 105 PHE B CA 1
ATOM 1872 C C . PHE B 1 105 ? 2.053 3.717 6.168 1 98.75 105 PHE B C 1
ATOM 1874 O O . PHE B 1 105 ? 2.16 3.355 7.34 1 98.75 105 PHE B O 1
ATOM 1881 N N . LEU B 1 106 ? 1.128 3.234 5.371 1 98.81 106 LEU B N 1
ATOM 1882 C CA . LEU B 1 106 ? 0.19 2.213 5.824 1 98.81 106 LEU B CA 1
ATOM 1883 C C . LEU B 1 106 ? 0.928 0.947 6.246 1 98.81 106 LEU B C 1
ATOM 1885 O O . LEU B 1 106 ? 0.594 0.341 7.266 1 98.81 106 LEU B O 1
ATOM 1889 N N . VAL B 1 107 ? 1.941 0.572 5.488 1 98.81 107 VAL B N 1
ATOM 1890 C CA . VAL B 1 107 ? 2.74 -0.603 5.816 1 98.81 107 VAL B CA 1
ATOM 1891 C C . VAL B 1 107 ? 3.455 -0.384 7.148 1 98.81 107 VAL B C 1
ATOM 1893 O O . VAL B 1 107 ? 3.504 -1.285 7.992 1 98.81 107 VAL B O 1
ATOM 1896 N N . VAL B 1 108 ? 3.955 0.814 7.367 1 98.62 108 VAL B N 1
ATOM 1897 C CA . VAL B 1 108 ? 4.66 1.13 8.602 1 98.62 108 VAL B CA 1
ATOM 1898 C C . VAL B 1 108 ? 3.693 1.047 9.781 1 98.62 108 VAL B C 1
ATOM 1900 O O . VAL B 1 108 ? 4.023 0.469 10.82 1 98.62 108 VAL B O 1
ATOM 1903 N N . VAL B 1 109 ? 2.5 1.606 9.648 1 98.06 109 VAL B N 1
ATOM 1904 C CA . VAL B 1 109 ? 1.497 1.528 10.703 1 98.06 109 VAL B CA 1
ATOM 1905 C C . VAL B 1 109 ? 1.153 0.068 10.984 1 98.06 109 VAL B C 1
ATOM 1907 O O . VAL B 1 109 ? 1.041 -0.339 12.141 1 98.06 109 VAL B O 1
ATOM 1910 N N . ALA B 1 110 ? 1.036 -0.732 9.922 1 98.44 110 ALA B N 1
ATOM 1911 C CA . ALA B 1 110 ? 0.72 -2.15 10.078 1 98.44 110 ALA B CA 1
ATOM 1912 C C . ALA B 1 110 ? 1.807 -2.873 10.867 1 98.44 110 ALA B C 1
ATOM 1914 O O . ALA B 1 110 ? 1.509 -3.709 11.719 1 98.44 110 ALA B O 1
ATOM 1915 N N . ILE B 1 111 ? 3.027 -2.566 10.609 1 98.31 111 ILE B N 1
ATOM 1916 C CA . ILE B 1 111 ? 4.172 -3.215 11.234 1 98.31 111 ILE B CA 1
ATOM 1917 C C . ILE B 1 111 ? 4.176 -2.908 12.734 1 98.31 111 ILE B C 1
ATOM 1919 O O . ILE B 1 111 ? 4.375 -3.807 13.555 1 98.31 111 ILE B O 1
ATOM 1923 N N . HIS B 1 112 ? 3.879 -1.743 13.062 1 97.81 112 HIS B N 1
ATOM 1924 C CA . HIS B 1 112 ? 4.125 -1.318 14.438 1 97.81 112 HIS B CA 1
ATOM 1925 C C . HIS B 1 112 ? 2.846 -1.369 15.266 1 97.81 112 HIS B C 1
ATOM 1927 O O . HIS B 1 112 ? 2.9 -1.474 16.5 1 97.81 112 HIS B O 1
ATOM 1933 N N . HIS B 1 113 ? 1.691 -1.247 14.594 1 97.12 113 HIS B N 1
ATOM 1934 C CA . HIS B 1 113 ? 0.402 -1.271 15.281 1 97.12 113 HIS B CA 1
ATOM 1935 C C . HIS B 1 113 ? -0.592 -2.164 14.547 1 97.12 113 HIS B C 1
ATOM 1937 O O . HIS B 1 113 ? -1.667 -1.711 14.148 1 97.12 113 HIS B O 1
ATOM 1943 N N . PRO B 1 114 ? -0.286 -3.455 14.516 1 96.69 114 PRO B N 1
ATOM 1944 C CA . PRO B 1 114 ? -1.11 -4.371 13.719 1 96.69 114 PRO B CA 1
ATOM 1945 C C . PRO B 1 114 ? -2.545 -4.469 14.234 1 96.69 114 PRO B C 1
ATOM 1947 O O . PRO B 1 114 ? -3.482 -4.59 13.445 1 96.69 114 PRO B O 1
ATOM 1950 N N . SER B 1 115 ? -2.754 -4.328 15.492 1 96.56 115 SER B N 1
ATOM 1951 C CA . SER B 1 115 ? -4.078 -4.523 16.078 1 96.56 115 SER B CA 1
ATOM 1952 C C . SER B 1 115 ? -4.992 -3.338 15.781 1 96.56 115 SER B C 1
ATOM 1954 O O . SER B 1 115 ? -6.219 -3.463 15.844 1 96.56 115 SER B O 1
ATOM 1956 N N . VAL B 1 116 ? -4.441 -2.234 15.438 1 96 116 VAL B N 1
ATOM 1957 C CA . VAL B 1 116 ? -5.23 -1.026 15.227 1 96 116 VAL B CA 1
ATOM 1958 C C . VAL B 1 116 ? -5.711 -0.975 13.773 1 96 116 VAL B C 1
ATOM 1960 O O . VAL B 1 116 ? -6.766 -0.406 13.484 1 96 116 VAL B O 1
ATOM 1963 N N . LEU B 1 117 ? -4.969 -1.587 12.883 1 97.88 117 LEU B N 1
ATOM 1964 C CA . LEU B 1 117 ? -5.215 -1.402 11.461 1 97.88 117 LEU B CA 1
ATOM 1965 C C . LEU B 1 117 ? -6.16 -2.473 10.922 1 97.88 117 LEU B C 1
ATOM 1967 O O . LEU B 1 117 ? -5.789 -3.254 10.047 1 97.88 117 LEU B O 1
ATOM 1971 N N . THR B 1 118 ? -7.43 -2.482 11.438 1 97.5 118 THR B N 1
ATOM 1972 C CA . THR B 1 118 ? -8.477 -3.299 10.836 1 97.5 118 THR B CA 1
ATOM 1973 C C . THR B 1 118 ? -8.758 -2.855 9.398 1 97.5 118 THR B C 1
ATOM 1975 O O . THR B 1 118 ? -8.312 -1.784 8.984 1 97.5 118 THR B O 1
ATOM 1978 N N . PRO B 1 119 ? -9.469 -3.625 8.656 1 97.56 119 PRO B N 1
ATOM 1979 C CA . PRO B 1 119 ? -9.797 -3.207 7.289 1 97.56 119 PRO B CA 1
ATOM 1980 C C . PRO B 1 119 ? -10.531 -1.865 7.242 1 97.56 119 PRO B C 1
ATOM 1982 O O . PRO B 1 119 ? -10.266 -1.045 6.359 1 97.56 119 PRO B O 1
ATOM 1985 N N . GLU B 1 120 ? -11.398 -1.621 8.211 1 97.44 120 GLU B N 1
ATOM 1986 C CA . GLU B 1 120 ? -12.125 -0.357 8.273 1 97.44 120 GLU B CA 1
ATOM 1987 C C . GLU B 1 120 ? -11.18 0.808 8.57 1 97.44 120 GLU B C 1
ATOM 1989 O O . GLU B 1 120 ? -11.289 1.873 7.957 1 97.44 120 GLU B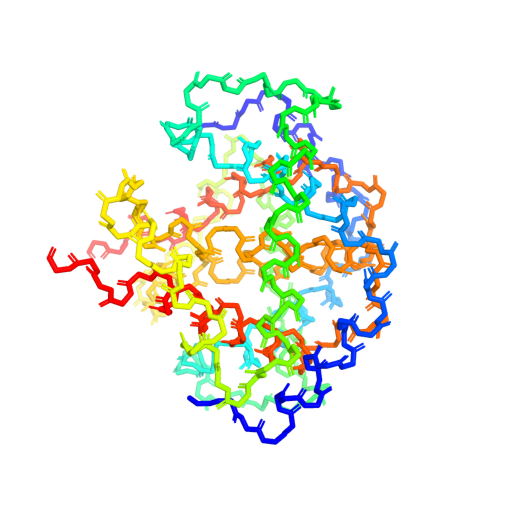 O 1
ATOM 1994 N N . VAL B 1 121 ? -10.289 0.631 9.508 1 98.56 121 VAL B N 1
ATOM 1995 C CA . VAL B 1 121 ? -9.328 1.675 9.867 1 98.56 121 VAL B CA 1
ATOM 1996 C C . VAL B 1 121 ? -8.359 1.901 8.711 1 98.56 121 VAL B C 1
ATOM 1998 O O . VAL B 1 121 ? -7.984 3.039 8.422 1 98.56 121 VAL B O 1
ATOM 2001 N N . HIS B 1 122 ? -7.926 0.812 8.07 1 98.75 122 HIS B N 1
ATOM 2002 C CA . HIS B 1 122 ? -7.125 0.895 6.855 1 98.75 122 HIS B CA 1
ATOM 2003 C C . HIS B 1 122 ? -7.793 1.79 5.816 1 98.75 122 HIS B C 1
ATOM 2005 O O . HIS B 1 122 ? -7.156 2.688 5.262 1 98.75 122 HIS B O 1
ATOM 2011 N N . ALA B 1 123 ? -9.055 1.593 5.57 1 98.56 123 ALA B N 1
ATOM 2012 C CA . ALA B 1 123 ? -9.805 2.373 4.598 1 98.56 123 ALA B CA 1
ATOM 2013 C C . ALA B 1 123 ? -9.852 3.848 4.988 1 98.56 123 ALA B C 1
ATOM 2015 O O . ALA B 1 123 ? -9.656 4.727 4.148 1 98.56 123 ALA B O 1
ATOM 2016 N N . SER B 1 124 ? -10.117 4.129 6.262 1 98.81 124 SER B N 1
ATOM 2017 C CA . SER B 1 124 ? -10.18 5.5 6.754 1 98.81 124 SER B CA 1
ATOM 2018 C C . SER B 1 124 ? -8.836 6.203 6.609 1 98.81 124 SER B C 1
ATOM 2020 O O . SER B 1 124 ? -8.773 7.371 6.219 1 98.81 124 SER B O 1
ATOM 2022 N N . LEU B 1 125 ? -7.805 5.457 6.961 1 98.69 125 LEU B N 1
ATOM 2023 C CA . LEU B 1 125 ? -6.469 6.031 6.887 1 98.69 125 LEU B CA 1
ATOM 2024 C C . LEU B 1 125 ? -6.066 6.281 5.438 1 98.69 125 LEU B C 1
ATOM 2026 O O . LEU B 1 125 ? -5.461 7.312 5.125 1 98.69 125 LEU B O 1
ATOM 2030 N N . ASP B 1 126 ? -6.359 5.359 4.574 1 98.62 126 ASP B N 1
ATOM 2031 C CA . ASP B 1 126 ? -6.094 5.562 3.152 1 98.62 126 ASP B CA 1
ATOM 2032 C C . ASP B 1 126 ? -6.816 6.805 2.633 1 98.62 126 ASP B C 1
ATOM 2034 O O . ASP B 1 126 ? -6.238 7.598 1.886 1 98.62 126 ASP B O 1
ATOM 2038 N N . LYS B 1 127 ? -8.078 7.012 2.986 1 98.38 127 LYS B N 1
ATOM 2039 C CA . LYS B 1 127 ? -8.852 8.18 2.58 1 98.38 127 LYS B CA 1
ATOM 2040 C C . LYS B 1 127 ? -8.219 9.469 3.086 1 98.38 127 LYS B C 1
ATOM 2042 O O . LYS B 1 127 ? -8.156 10.461 2.361 1 98.38 127 LYS B O 1
ATOM 2047 N N . PHE B 1 128 ? -7.797 9.398 4.297 1 98.81 128 PHE B N 1
ATOM 2048 C CA . PHE B 1 128 ? -7.137 10.547 4.914 1 98.81 128 PHE B CA 1
ATOM 2049 C C . PHE B 1 128 ? -5.852 10.898 4.172 1 98.81 128 PHE B C 1
ATOM 2051 O O . PHE B 1 128 ? -5.613 12.062 3.85 1 98.81 128 PHE B O 1
ATOM 2058 N N . LEU B 1 129 ? -5.027 9.906 3.889 1 98.5 129 LEU B N 1
ATOM 2059 C CA . LEU B 1 129 ? -3.764 10.117 3.197 1 98.5 129 LEU B CA 1
ATOM 2060 C C . LEU B 1 129 ? -3.998 10.641 1.783 1 98.5 129 LEU B C 1
ATOM 2062 O O . LEU B 1 129 ? -3.248 11.492 1.299 1 98.5 129 LEU B O 1
ATOM 2066 N N . CYS B 1 130 ? -5.031 10.133 1.15 1 97.62 130 CYS B N 1
ATOM 2067 C CA . CYS B 1 130 ? -5.418 10.656 -0.157 1 97.62 130 CYS B CA 1
ATOM 2068 C C . CYS B 1 130 ? -5.816 12.125 -0.064 1 97.62 130 CYS B C 1
ATOM 2070 O O . CYS B 1 130 ? -5.422 12.93 -0.909 1 97.62 130 CYS B O 1
ATOM 2072 N N . ALA B 1 131 ? -6.598 12.477 0.946 1 97.94 131 ALA B N 1
ATOM 2073 C CA . ALA B 1 131 ? -7 13.867 1.151 1 97.94 131 ALA B CA 1
ATOM 2074 C C . ALA B 1 131 ? -5.785 14.766 1.354 1 97.94 131 ALA B C 1
ATOM 2076 O O . ALA B 1 131 ? -5.711 15.859 0.79 1 97.94 131 ALA B O 1
ATOM 2077 N N . VAL B 1 132 ? -4.82 14.305 2.131 1 98.06 132 VAL B N 1
ATOM 2078 C CA . VAL B 1 132 ? -3.598 15.062 2.367 1 98.06 132 VAL B CA 1
ATOM 2079 C C . VAL B 1 132 ? -2.85 15.266 1.052 1 98.06 132 VAL B C 1
ATOM 2081 O O . VAL B 1 132 ? -2.422 16.375 0.736 1 98.06 132 VAL B O 1
ATOM 2084 N N . GLY B 1 133 ? -2.684 14.195 0.248 1 96.88 133 GLY B N 1
ATOM 2085 C CA . GLY B 1 133 ? -2.043 14.32 -1.052 1 96.88 133 GLY B CA 1
ATOM 2086 C C . GLY B 1 133 ? -2.729 15.32 -1.965 1 96.88 133 GLY B C 1
ATOM 2087 O O . GLY B 1 133 ? -2.064 16.109 -2.631 1 96.88 133 GLY B O 1
ATOM 2088 N N . ASN B 1 134 ? -4.043 15.258 -2.004 1 96.25 134 ASN B N 1
ATOM 2089 C CA . ASN B 1 134 ? -4.816 16.188 -2.824 1 96.25 134 ASN B CA 1
ATOM 2090 C C . ASN B 1 134 ? -4.586 17.625 -2.4 1 96.25 134 ASN B C 1
ATOM 2092 O O . ASN B 1 134 ? -4.461 18.516 -3.248 1 96.25 134 ASN B O 1
ATOM 2096 N N . VAL B 1 135 ? -4.57 17.875 -1.136 1 96.69 135 VAL B N 1
ATOM 2097 C CA . VAL B 1 135 ? -4.348 19.219 -0.622 1 96.69 135 VAL B CA 1
ATOM 2098 C C . VAL B 1 135 ? -2.951 19.703 -1.019 1 96.69 135 VAL B C 1
ATOM 2100 O O . VAL B 1 135 ? -2.781 20.844 -1.455 1 96.69 135 VAL B O 1
ATOM 2103 N N . LEU B 1 136 ? -1.941 18.828 -0.937 1 96.31 136 LEU B N 1
ATOM 2104 C CA . LEU B 1 136 ? -0.558 19.203 -1.191 1 96.31 136 LEU B CA 1
ATOM 2105 C C . LEU B 1 136 ? -0.33 19.469 -2.678 1 96.31 136 LEU B C 1
ATOM 2107 O O . LEU B 1 136 ? 0.652 20.109 -3.057 1 96.31 136 LEU B O 1
ATOM 2111 N N . THR B 1 137 ? -1.271 19.062 -3.469 1 93.56 137 THR B N 1
ATOM 2112 C CA . THR B 1 137 ? -1.088 19.234 -4.906 1 93.56 137 THR B CA 1
ATOM 2113 C C . THR B 1 137 ? -2.189 20.125 -5.484 1 93.56 137 THR B C 1
ATOM 2115 O O . THR B 1 137 ? -2.34 20.219 -6.707 1 93.56 137 THR B O 1
ATOM 2118 N N . ALA B 1 138 ? -3.016 20.703 -4.707 1 90.81 138 ALA B N 1
ATOM 2119 C CA . ALA B 1 138 ? -4.199 21.438 -5.141 1 90.81 138 ALA B CA 1
ATOM 2120 C C . ALA B 1 138 ? -3.816 22.672 -5.957 1 90.81 138 ALA B C 1
ATOM 2122 O O . ALA B 1 138 ? -4.562 23.094 -6.844 1 90.81 138 ALA B O 1
ATOM 2123 N N . LYS B 1 139 ? -2.633 23.156 -5.84 1 86.06 139 LYS B N 1
ATOM 2124 C CA . LYS B 1 139 ? -2.246 24.406 -6.5 1 86.06 139 LYS B CA 1
ATOM 2125 C C . LYS B 1 139 ? -1.271 24.141 -7.645 1 86.06 139 LYS B C 1
ATOM 2127 O O . LYS B 1 139 ? -0.549 25.047 -8.07 1 86.06 139 LYS B O 1
ATOM 2132 N N . TYR B 1 140 ? -1.143 22.812 -8.062 1 80 140 TYR B N 1
ATOM 2133 C CA . TYR B 1 140 ? -0.271 22.516 -9.188 1 80 140 TYR B CA 1
ATOM 2134 C C . TYR B 1 140 ? -0.795 23.156 -10.469 1 80 140 TYR B C 1
ATOM 2136 O O . TYR B 1 140 ? -0.08 23.219 -11.477 1 80 140 TYR B O 1
ATOM 2144 N N . ARG B 1 141 ? -1.598 24.219 -10.469 1 61.59 141 ARG B N 1
ATOM 2145 C CA . ARG B 1 141 ? -2.045 24.906 -11.672 1 61.59 141 ARG B CA 1
ATOM 2146 C C . ARG B 1 141 ? -0.86 25.453 -12.461 1 61.59 141 ARG B C 1
ATOM 2148 O O . ARG B 1 141 ? 0.177 25.781 -11.883 1 61.59 141 ARG B O 1
#

Solvent-accessible surface area (backbone atoms only — not comparable to full-atom values): 14717 Å² total; per-residue (Å²): 135,81,49,74,67,30,50,52,42,41,44,53,51,50,70,70,42,57,92,43,28,44,63,50,20,22,50,20,48,50,29,32,45,56,54,40,55,79,61,43,71,83,44,78,83,56,55,83,54,93,86,27,67,57,43,37,53,50,11,30,52,54,28,50,50,51,51,48,30,55,76,31,63,92,40,39,56,71,67,39,40,70,57,16,50,45,33,34,72,70,62,59,67,63,69,70,54,42,54,53,42,40,53,31,39,49,32,49,47,16,44,76,40,40,86,66,53,41,43,66,39,44,23,26,41,50,52,50,44,50,52,52,40,50,46,37,44,67,62,56,118,135,80,48,73,68,29,51,51,42,40,45,53,52,49,69,70,41,58,91,43,29,45,63,52,20,21,52,20,49,49,30,30,45,57,54,41,55,77,61,44,71,83,43,75,83,55,56,82,54,91,84,27,67,58,45,38,53,50,11,30,51,52,30,50,51,52,50,48,30,55,76,32,63,93,41,39,58,72,66,40,41,68,58,16,51,44,33,33,74,71,63,60,66,62,69,68,56,42,54,53,45,42,53,32,39,50,32,51,46,16,45,76,39,40,87,66,53,41,45,67,39,43,22,26,41,51,52,49,41,50,51,52,39,48,44,37,45,66,61,58,115

Sequence (282 aa):
VLSGSDKNNVKGVFGKIGGHAEEYGAETLERMFATYPQTKTYFPHFDLQHGSAQVKAHGKKVAAALVEAANHIDDISGALSKLSDLHAQKLRVDPVNFKLLGQCFLVVVAIHHPSVLTPEVHASLDKFLCAVGNVLTAKYRVLSGSDKNNVKGVFGKIGGHAEEYGAETLERMFATYPQTKTYFPHFDLQHGSAQVKAHGKKVAAALVEAANHIDDISGALSKLSDLHAQKLRVDPVNFKLLGQCFLVVVAIHHPSVLTPEVHASLDKFLCAVGNVLTAKYR

pLDDT: mean 95.41, std 4.77, range [61.59, 98.81]

Secondary structure (DSSP, 8-state):
---HHHHHHHHHHHHHHGGGHHHHHHHHHHHHHHH-GGGGGG-TT---STT-HHHHHHHHHHHHHHHHHHHTTT-HHHHTHHHHHHIIIII---THHHHHHHHHHHHHHHHH-TTT--HHHHHHHHHHHHHHHHHHTTT--/---HHHHHHHHHHHHHHGGGHHHHHHHHHHHHHHH-GGGGGG-TT---STT-HHHHHHHHHHHHHHHHHHHTTT-HHHHTHHHHHHIIIII---THHHHHHHHHHHHHHHHH-TTT--HHHHHHHHHHHHHHHHHHTTT--

InterPro domains:
  IPR000971 Globin [PF00042] (27-135)
  IPR000971 Globin [PS01033] (1-141)
  IPR002338 Hemoglobin, alpha-type [PR00612] (15-27)
  IPR002338 Hemoglobin, alpha-type [PR00612] (32-42)
  IPR002338 Hemoglobin, alpha-type [PR00612] (47-56)
  IPR002338 Hemoglobin, alpha-type [PR00612] (74-87)
  IPR002338 Hemoglobin, alpha-type [PR00612] (122-138)
  IPR002338 Hemoglobin, alpha-type [cd08927] (2-141)
  IPR002339 Hemoglobin, pi [PR00815] (3-28)
  IPR002339 Hemoglobin, pi [PR00815] (48-57)
  IPR002339 Hemoglobin, pi [PR00815] (72-82)
  IPR002339 Hemoglobin, pi [PR00815] (104-115)
  IPR009050 Globin-like superfamily [SSF46458] (2-141)
  IPR012292 Globin/Protoglobin [G3DSA:1.10.490.10] (1-141)
  IPR050056 Hemoglobin and related oxygen transporters [PTHR11442] (1-141)

Organism: Stercorarius maccormicki (NCBI:txid395889)

Nearest PDB structures (foldseek):
  1y0t-assembly1_C  TM=9.974E-01  e=7.278E-15  Homo sapiens
  1a3o-assembly1_A  TM=9.957E-01  e=1.021E-14  Homo sapiens
  3nmm-assembly1_A  TM=9.918E-01  e=6.607E-15  Homo sapiens
  1o1o-assembly1_C  TM=9.964E-01  e=9.729E-15  Homo sapiens
  1xye-assembly1_C  TM=9.963E-01  e=1.433E-14  Homo sapiens

Radius of gyration: 18.9 Å; Cα contacts (8 Å, |Δi|>4): 366; chains: 2; bounding box: 45×49×47 Å

Foldseek 3Di:
DADPVLLVLLLVLCVVCVVVQLVLLLQLVLVLCVVPVVQCVLVVPFDNDPPGPRSSVVSNVVSVLLSQCSVPVVCNLVSCVVLLCCCQPPRVRDLVSLLSSLVSSLVSSCVVPVPSPDVVSVVSSSVSSNVNSCSSPVNND/DADPVLLVLLLVLCVVCVVVQLVLLLQLVLVLCVVPVVQCVLVVPFDNDPPGPRSSVVSNVVSVLLSQCSVPVVCNLVSCVVLLCCCQPPRVRPLVSLLSSLVSSLVSSCVVPVPSPDVVSVVSSSVSSNVNSCSSPVNND